Protein AF-A0A4R3X6L2-F1 (afdb_monomer_lite)

Radius of gyration: 24.38 Å; chains: 1; bounding box: 57×50×66 Å

Sequence (228 aa):
MNSISVANIANRANGLEPGPISPEEVELARNILRGRDGGVVDAIHIVGLCGGASDAPLLEAYLQGEENNVYAEYALKALCRYLGLVERYRPLLRQWMKNKDDGFRRMPAIHLANEYFRDFEDKELGRYLTRGTFQIESRAQMAMLPRLKPRTYYDFVIQVAIVRPGPIQGDMVNPYLRRREGKEPVEYLHWRPETLALASRRSGRIFSTKSCRLVATRRLPSDCWSGC

pLDDT: mean 72.55, std 19.58, range [27.08, 94.81]

Foldseek 3Di:
DPPPDLVVLLCCLVVVDDDDHDPVNLVVLLVCLVVVPPPVLSSLSSCLAPNEPVCLVSLVVLCDDPPSLPSNLSSVCSCCPRRVVLVVCLVVLVVLCPPPPCPSSNVSSVVCVVSSQVVAFDQCPLVPCQPPNPQCPDPLSN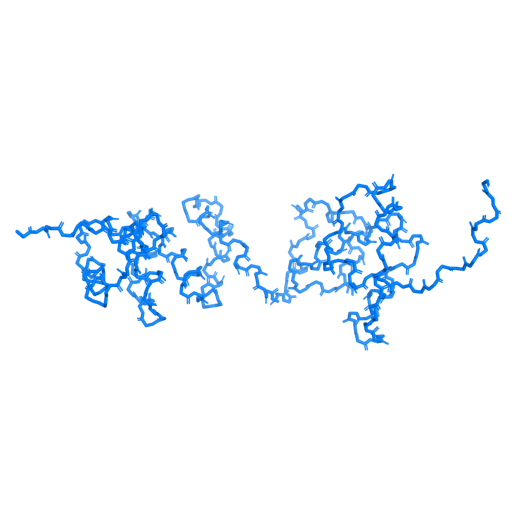VCSVLQSDGGPVSVLLSSVCSDPVNVVVVLSVQLSCVVVVNDPQDADDDDPVVVVVVVPPDPDRDDPVSNRRRDDDDDPPPVPPDD

Structure (mmCIF, N/CA/C/O backbone):
data_AF-A0A4R3X6L2-F1
#
_entry.id   AF-A0A4R3X6L2-F1
#
loop_
_atom_site.group_PDB
_atom_site.id
_atom_site.type_symbol
_atom_site.label_atom_id
_atom_site.label_alt_id
_atom_site.label_comp_id
_atom_site.label_asym_id
_atom_site.label_entity_id
_atom_site.label_seq_id
_atom_site.pdbx_PDB_ins_code
_atom_site.Cartn_x
_atom_site.Cartn_y
_atom_site.Cartn_z
_atom_site.occupancy
_atom_site.B_iso_or_equiv
_atom_site.auth_seq_id
_atom_site.auth_comp_id
_atom_site.auth_asym_id
_atom_site.auth_atom_id
_atom_site.pdbx_PDB_model_num
ATOM 1 N N . MET A 1 1 ? -16.062 -8.486 34.957 1.00 36.88 1 MET A N 1
ATOM 2 C CA . MET A 1 1 ? -16.166 -8.225 33.506 1.00 36.88 1 MET A CA 1
ATOM 3 C C . MET A 1 1 ? -14.747 -8.039 32.999 1.00 36.88 1 MET A C 1
ATOM 5 O O . MET A 1 1 ? -14.126 -7.061 33.387 1.00 36.88 1 MET A O 1
ATOM 9 N N . ASN A 1 2 ? -14.191 -9.010 32.267 1.00 38.50 2 ASN A N 1
ATOM 10 C CA . ASN A 1 2 ? -12.856 -8.867 31.678 1.00 38.50 2 ASN A CA 1
ATOM 11 C C . ASN A 1 2 ? -12.918 -7.716 30.673 1.00 38.50 2 ASN A C 1
ATOM 13 O O . ASN A 1 2 ? -13.580 -7.846 29.646 1.00 38.50 2 ASN A O 1
ATOM 17 N N . SER A 1 3 ? -12.280 -6.589 30.979 1.00 52.94 3 SER A N 1
ATOM 18 C CA . SER A 1 3 ? -12.061 -5.527 30.004 1.00 52.94 3 SER A CA 1
ATOM 19 C C . SER A 1 3 ? -11.192 -6.112 28.894 1.00 52.94 3 SER A C 1
ATOM 21 O O . SER A 1 3 ? -9.993 -6.316 29.089 1.00 52.94 3 SER A O 1
ATOM 23 N N . ILE A 1 4 ? -11.799 -6.467 27.763 1.00 64.44 4 ILE A N 1
ATOM 24 C CA . ILE A 1 4 ? -11.055 -6.906 26.586 1.00 64.44 4 ILE A CA 1
ATOM 25 C C . ILE A 1 4 ? -10.207 -5.708 26.161 1.00 64.44 4 ILE A C 1
ATOM 27 O O . ILE A 1 4 ? -10.731 -4.695 25.704 1.00 64.44 4 ILE A O 1
ATOM 31 N N . SER A 1 5 ? -8.899 -5.797 26.393 1.00 84.06 5 SER A N 1
ATOM 32 C CA . SER A 1 5 ? -7.968 -4.752 25.990 1.00 84.06 5 SER A CA 1
ATOM 33 C C . SER A 1 5 ? -7.894 -4.714 24.468 1.00 84.06 5 SER A C 1
ATOM 35 O O . SER A 1 5 ? -7.720 -5.750 23.823 1.00 84.06 5 SER A O 1
ATOM 37 N N . VAL A 1 6 ? -7.990 -3.516 23.895 1.00 87.31 6 VAL A N 1
ATOM 38 C CA . VAL A 1 6 ? -7.853 -3.268 22.451 1.00 87.31 6 VAL A CA 1
ATOM 39 C C . VAL A 1 6 ? -6.514 -3.804 21.937 1.00 87.31 6 VAL A C 1
ATOM 41 O O . VAL A 1 6 ? -6.456 -4.378 20.852 1.00 87.31 6 VAL A O 1
ATOM 44 N N . ALA A 1 7 ? -5.467 -3.736 22.764 1.00 87.12 7 ALA A N 1
ATOM 45 C CA . ALA A 1 7 ? -4.160 -4.311 22.465 1.00 87.12 7 ALA A CA 1
ATOM 46 C C . ALA A 1 7 ? -4.217 -5.839 22.262 1.00 87.12 7 ALA A C 1
ATOM 48 O O . ALA A 1 7 ? -3.601 -6.360 21.336 1.00 87.12 7 ALA A O 1
ATOM 49 N N . ASN A 1 8 ? -5.014 -6.566 23.054 1.00 89.38 8 ASN A N 1
ATOM 50 C CA . ASN A 1 8 ? -5.157 -8.022 22.904 1.00 89.38 8 ASN A CA 1
ATOM 51 C C . ASN A 1 8 ? -5.919 -8.378 21.617 1.00 89.38 8 ASN A C 1
ATOM 53 O O . ASN A 1 8 ? -5.630 -9.380 20.962 1.00 89.38 8 ASN A O 1
ATOM 57 N N . ILE A 1 9 ? -6.902 -7.557 21.228 1.00 89.56 9 ILE A N 1
ATOM 58 C CA . ILE A 1 9 ? -7.591 -7.712 19.938 1.00 89.56 9 ILE A CA 1
ATOM 59 C C . ILE A 1 9 ? -6.594 -7.474 18.795 1.00 89.56 9 ILE A C 1
ATOM 61 O O . ILE A 1 9 ? -6.526 -8.274 17.862 1.00 89.56 9 ILE A O 1
ATOM 65 N N . ALA A 1 10 ? -5.771 -6.427 18.885 1.00 87.44 10 ALA A N 1
ATOM 66 C CA . ALA A 1 10 ? -4.753 -6.132 17.883 1.00 87.44 10 ALA A CA 1
ATOM 67 C C . ALA A 1 10 ? -3.684 -7.232 17.785 1.00 87.44 10 ALA A C 1
ATOM 69 O O . ALA A 1 10 ? -3.295 -7.592 16.673 1.00 87.44 10 ALA A O 1
ATOM 70 N N . ASN A 1 11 ? -3.244 -7.820 18.900 1.00 87.56 11 ASN A N 1
ATOM 71 C CA . ASN A 1 11 ? -2.315 -8.953 18.889 1.00 87.56 11 ASN A CA 1
ATOM 72 C C . ASN A 1 11 ? -2.891 -10.149 18.126 1.00 87.56 11 ASN A C 1
ATOM 74 O O . ASN A 1 11 ? -2.202 -10.718 17.276 1.00 87.56 11 ASN A O 1
ATOM 78 N N . ARG A 1 12 ? -4.165 -10.488 18.357 1.00 89.81 12 ARG A N 1
ATOM 79 C CA . ARG A 1 12 ? -4.857 -11.527 17.580 1.00 89.81 12 ARG A CA 1
ATOM 80 C C . ARG A 1 12 ? -4.974 -11.163 16.103 1.00 89.81 12 ARG A C 1
ATOM 82 O O . ARG A 1 12 ? -4.716 -12.007 15.251 1.00 89.81 12 ARG A O 1
ATOM 89 N N . ALA A 1 13 ? -5.269 -9.901 15.783 1.00 86.75 13 ALA A N 1
ATOM 90 C CA . ALA A 1 13 ? -5.396 -9.442 14.395 1.00 86.75 13 ALA A CA 1
ATOM 91 C C . ALA A 1 13 ? -4.081 -9.583 13.628 1.00 86.75 13 ALA A C 1
ATOM 93 O O . ALA A 1 13 ? -4.065 -10.004 12.474 1.00 86.75 13 ALA A O 1
ATOM 94 N N . ASN A 1 14 ? -2.967 -9.283 14.295 1.00 83.50 14 ASN A N 1
ATOM 95 C CA . ASN A 1 14 ? -1.623 -9.432 13.748 1.00 83.50 14 ASN A CA 1
ATOM 96 C C . ASN A 1 14 ? -1.117 -10.888 13.752 1.00 83.50 14 ASN A C 1
ATOM 98 O O . ASN A 1 14 ? -0.007 -11.141 13.287 1.00 83.50 14 ASN A O 1
ATOM 102 N N . GLY A 1 15 ? -1.895 -11.840 14.279 1.00 84.31 15 GLY A N 1
ATOM 103 C CA . GLY A 1 15 ? -1.498 -13.244 14.404 1.00 84.31 15 GLY A CA 1
ATOM 104 C C . GLY A 1 15 ? -0.425 -13.503 15.467 1.00 84.31 15 GLY A C 1
ATOM 105 O O . GLY A 1 15 ? 0.207 -14.557 15.441 1.00 84.31 15 GLY A O 1
ATOM 106 N N . LEU A 1 16 ? -0.199 -12.556 16.384 1.00 83.81 16 LEU A N 1
ATOM 107 C CA . LEU A 1 16 ? 0.707 -12.716 17.529 1.00 83.81 16 LEU A CA 1
ATOM 108 C C . LEU A 1 16 ? 0.079 -13.580 18.627 1.00 83.81 16 LEU A C 1
ATOM 110 O O . LEU A 1 16 ? 0.786 -14.279 19.348 1.00 83.81 16 LEU A O 1
ATOM 114 N N . GLU A 1 17 ? -1.249 -13.546 18.728 1.00 86.75 17 GLU A N 1
ATOM 115 C CA . GLU A 1 17 ? -2.033 -14.372 19.639 1.00 86.75 17 GLU A CA 1
ATOM 116 C C . GLU A 1 17 ? -3.079 -15.185 18.861 1.00 86.75 17 GLU A C 1
ATOM 118 O O . GLU A 1 17 ? -3.634 -14.700 17.873 1.00 86.75 17 GLU A O 1
ATOM 123 N N . PRO A 1 18 ? -3.374 -16.426 19.281 1.00 81.62 18 PRO A N 1
ATOM 124 C CA . PRO A 1 18 ? -4.420 -17.226 18.663 1.00 81.62 18 PRO A CA 1
ATOM 125 C C . PRO A 1 18 ? -5.815 -16.739 19.083 1.00 81.62 18 PRO A C 1
ATOM 127 O O . PRO A 1 18 ? -6.045 -16.367 20.231 1.00 81.62 18 PRO A O 1
ATOM 130 N N . GLY A 1 19 ? -6.776 -16.816 18.164 1.00 85.62 19 GLY A N 1
ATOM 131 C CA . GLY A 1 19 ? -8.194 -16.598 18.453 1.00 85.62 19 GLY A CA 1
ATOM 132 C C . GLY A 1 19 ? -8.913 -15.861 17.323 1.00 85.62 19 GLY A C 1
ATOM 133 O O . GLY A 1 19 ? -8.307 -15.005 16.678 1.00 85.62 19 GLY A O 1
ATOM 134 N N . PRO A 1 20 ? -10.192 -16.180 17.059 1.00 86.88 20 PRO A N 1
ATOM 135 C CA . PRO A 1 20 ? -10.971 -15.451 16.068 1.00 86.88 20 PRO A CA 1
ATOM 136 C C . PRO A 1 20 ? -11.218 -14.015 16.538 1.00 86.88 20 PRO A C 1
ATOM 138 O O . PRO A 1 20 ? -11.205 -13.742 17.740 1.00 86.88 20 PRO A O 1
ATOM 141 N N . ILE A 1 21 ? -11.463 -13.120 15.584 1.00 90.12 21 ILE A N 1
ATOM 142 C CA . ILE A 1 21 ? -11.905 -11.750 15.855 1.00 90.12 21 ILE A CA 1
ATOM 143 C C . ILE A 1 21 ? -13.382 -11.655 15.524 1.00 90.12 21 ILE A C 1
ATOM 145 O O . ILE A 1 21 ? -13.795 -12.029 14.423 1.00 90.12 21 ILE A O 1
ATOM 149 N N . SER A 1 22 ? -14.175 -11.182 16.481 1.00 92.00 22 SER A N 1
ATOM 150 C CA . SER A 1 22 ? -15.614 -11.040 16.295 1.00 92.00 22 SER A CA 1
ATOM 151 C C . SER A 1 22 ? -15.972 -9.718 15.598 1.00 92.00 22 SER A C 1
ATOM 153 O O . SER A 1 22 ? -15.224 -8.739 15.684 1.00 92.00 22 SER A O 1
ATOM 155 N N . PRO A 1 23 ? -17.130 -9.633 14.916 1.00 91.75 23 PRO A N 1
ATOM 156 C CA . PRO A 1 23 ? -17.602 -8.375 14.342 1.00 91.75 23 PRO A CA 1
ATOM 157 C C . PRO A 1 23 ? -17.778 -7.260 15.384 1.00 91.75 23 PRO A C 1
ATOM 159 O O . PRO A 1 23 ? -17.540 -6.094 15.064 1.00 91.75 23 PRO A O 1
ATOM 162 N N . GLU A 1 24 ? -18.149 -7.593 16.628 1.00 91.81 24 GLU A N 1
ATOM 163 C CA . GLU A 1 24 ? -18.268 -6.605 17.708 1.00 91.81 24 GLU A CA 1
ATOM 164 C C . GLU A 1 24 ? -16.907 -6.016 18.103 1.00 91.81 24 GLU A C 1
ATOM 166 O O . GLU A 1 24 ? -16.813 -4.825 18.394 1.00 91.81 24 GLU A O 1
ATOM 171 N N . GLU A 1 25 ? -15.839 -6.819 18.067 1.00 92.75 25 GLU A N 1
ATOM 172 C CA . GLU A 1 25 ? -14.468 -6.363 18.334 1.00 92.75 25 GLU A CA 1
ATOM 173 C C . GLU A 1 25 ? -13.962 -5.408 17.243 1.00 92.75 25 GLU A C 1
ATOM 175 O O . GLU A 1 25 ? -13.275 -4.427 17.539 1.00 92.75 25 GLU A O 1
ATOM 180 N N . VAL A 1 26 ? -14.348 -5.641 15.985 1.00 92.75 26 VAL A N 1
ATOM 181 C CA . VAL A 1 26 ? -14.059 -4.704 14.888 1.00 92.75 26 VAL A CA 1
ATOM 182 C C . VAL A 1 26 ? -14.857 -3.407 15.058 1.00 92.75 26 VAL A C 1
ATOM 184 O O . VAL A 1 26 ? -14.308 -2.323 14.863 1.00 92.75 26 VAL A O 1
ATOM 187 N N . GLU A 1 27 ? -16.129 -3.477 15.464 1.00 94.25 27 GLU A N 1
ATOM 188 C CA . GLU A 1 27 ? -16.937 -2.275 15.714 1.00 94.25 27 GLU A CA 1
ATOM 189 C C . GLU A 1 27 ? -16.424 -1.468 16.915 1.00 94.25 27 GLU A C 1
ATOM 191 O O . GLU A 1 27 ? -16.419 -0.237 16.874 1.00 94.25 27 GLU A O 1
ATOM 196 N N . LEU A 1 28 ? -15.909 -2.135 17.953 1.00 92.31 28 LEU A N 1
ATOM 197 C CA . LEU A 1 28 ? -15.207 -1.481 19.057 1.00 92.31 28 LEU A CA 1
ATOM 198 C C . LEU A 1 28 ? -14.018 -0.660 18.540 1.00 92.31 28 LEU A C 1
ATOM 200 O O . LEU A 1 28 ? -13.891 0.516 18.886 1.00 92.31 28 LEU A O 1
ATOM 204 N N . ALA A 1 29 ? -13.192 -1.238 17.663 1.00 93.31 29 ALA A N 1
ATOM 205 C CA . ALA A 1 29 ? -12.084 -0.520 17.037 1.00 93.31 29 ALA A CA 1
ATOM 206 C C . ALA A 1 29 ? -12.575 0.676 16.201 1.00 93.31 29 ALA A C 1
ATOM 208 O O . ALA A 1 29 ? -12.016 1.768 16.305 1.00 93.31 29 ALA A O 1
ATOM 209 N N . ARG A 1 30 ? -13.666 0.532 15.434 1.00 94.81 30 ARG A N 1
ATOM 210 C CA . ARG A 1 30 ? -14.262 1.668 14.705 1.00 94.81 30 ARG A CA 1
ATOM 211 C C . ARG A 1 30 ? -14.707 2.786 15.644 1.00 94.81 30 ARG A C 1
ATOM 213 O O . ARG A 1 30 ? -14.468 3.955 15.350 1.00 94.81 30 ARG A O 1
ATOM 220 N N . ASN A 1 31 ? -15.328 2.450 16.771 1.00 93.75 31 ASN A N 1
ATOM 221 C CA . ASN A 1 31 ? -15.771 3.432 17.760 1.00 93.75 31 ASN A CA 1
ATOM 222 C C . ASN A 1 31 ? -14.599 4.175 18.405 1.00 93.75 31 ASN A C 1
ATOM 224 O O . ASN A 1 31 ? -14.677 5.392 18.558 1.00 93.75 31 ASN A O 1
ATOM 228 N N . ILE A 1 32 ? -13.490 3.486 18.685 1.00 92.31 32 ILE A N 1
ATOM 229 C CA . ILE A 1 32 ? -12.247 4.112 19.159 1.00 92.31 32 ILE A CA 1
ATOM 230 C C . ILE A 1 32 ? -11.724 5.124 18.140 1.00 92.31 32 ILE A C 1
ATOM 232 O O . ILE A 1 32 ? -11.384 6.247 18.506 1.00 92.31 32 ILE A O 1
ATOM 236 N N . LEU A 1 33 ? -11.730 4.777 16.849 1.00 92.06 33 LEU A N 1
ATOM 237 C CA . LEU A 1 33 ? -11.307 5.706 15.800 1.00 92.06 33 LEU A CA 1
ATOM 238 C C . LEU A 1 33 ? -12.245 6.917 15.662 1.00 92.06 33 LEU A C 1
ATOM 240 O O . LEU A 1 33 ? -11.794 8.034 15.423 1.00 92.06 33 LEU A O 1
ATOM 244 N N . ARG A 1 34 ? -13.558 6.733 15.843 1.00 92.31 34 ARG A N 1
ATOM 245 C CA . ARG A 1 34 ? -14.518 7.852 15.838 1.00 92.31 34 ARG A CA 1
ATOM 246 C C . ARG A 1 34 ? -14.326 8.769 17.048 1.00 92.31 34 ARG A C 1
ATOM 248 O O . ARG A 1 34 ? -14.392 9.985 16.901 1.00 92.31 34 ARG A O 1
ATOM 255 N N . GLY A 1 35 ? -14.091 8.188 18.224 1.00 88.56 35 GLY A N 1
ATOM 256 C CA . GLY A 1 35 ? -13.932 8.917 19.484 1.00 88.56 35 GLY A CA 1
ATOM 257 C C . GLY A 1 35 ? -12.539 9.505 19.711 1.00 88.56 35 GLY A C 1
ATOM 258 O O . GLY A 1 35 ? -12.398 10.396 20.541 1.00 88.56 35 GLY A O 1
ATOM 259 N N . ARG A 1 36 ? -11.518 9.026 18.984 1.00 83.38 36 ARG A N 1
ATOM 260 C CA . ARG A 1 36 ? -10.090 9.292 19.251 1.00 83.38 36 ARG A CA 1
ATOM 261 C C . ARG A 1 36 ? -9.682 8.980 20.696 1.00 83.38 36 ARG A C 1
ATOM 263 O O . ARG A 1 36 ? -8.773 9.606 21.235 1.00 83.38 36 ARG A O 1
ATOM 270 N N . ASP A 1 37 ? -10.358 8.007 21.295 1.00 74.19 37 ASP A N 1
ATOM 271 C CA . ASP A 1 37 ? -10.066 7.527 22.642 1.00 74.19 37 ASP A CA 1
ATOM 272 C C . ASP A 1 37 ? -8.851 6.580 22.598 1.00 74.19 37 ASP A C 1
ATOM 274 O O . ASP A 1 37 ? -8.504 6.071 21.533 1.00 74.19 37 ASP A O 1
ATOM 278 N N . GLY A 1 38 ? -8.148 6.386 23.712 1.00 81.69 38 GLY A N 1
ATOM 279 C CA . GLY A 1 38 ? -6.861 5.678 23.762 1.00 81.69 38 GLY A CA 1
ATOM 280 C C . GLY A 1 38 ? -6.810 4.356 22.967 1.00 81.69 38 GLY A C 1
ATOM 281 O O . GLY A 1 38 ? -7.791 3.626 22.858 1.00 81.69 38 GLY A O 1
ATOM 282 N N . GLY A 1 39 ? -5.635 4.028 22.411 1.00 86.94 39 GLY A N 1
ATOM 283 C CA . GLY A 1 39 ? -5.450 2.823 21.582 1.00 86.94 39 GLY A CA 1
ATOM 284 C C . GLY A 1 39 ? -5.724 3.021 20.084 1.00 86.94 39 GLY A C 1
ATOM 285 O O . GLY A 1 39 ? -5.982 2.058 19.367 1.00 86.94 39 GLY A O 1
ATOM 286 N N . VAL A 1 40 ? -5.636 4.258 19.581 1.00 90.75 40 VAL A N 1
ATOM 287 C CA . VAL A 1 40 ? -5.852 4.594 18.158 1.00 90.75 40 VAL A CA 1
ATOM 288 C C . VAL A 1 40 ? -4.996 3.745 17.208 1.00 90.75 40 VAL A C 1
ATOM 290 O O . VAL A 1 40 ? -5.502 3.275 16.194 1.00 90.75 40 VAL A O 1
ATOM 293 N N . VAL A 1 41 ? -3.714 3.516 17.517 1.00 90.88 41 VAL A N 1
ATOM 294 C CA . VAL A 1 41 ? -2.822 2.706 16.659 1.00 90.88 41 VAL A CA 1
ATOM 295 C C . VA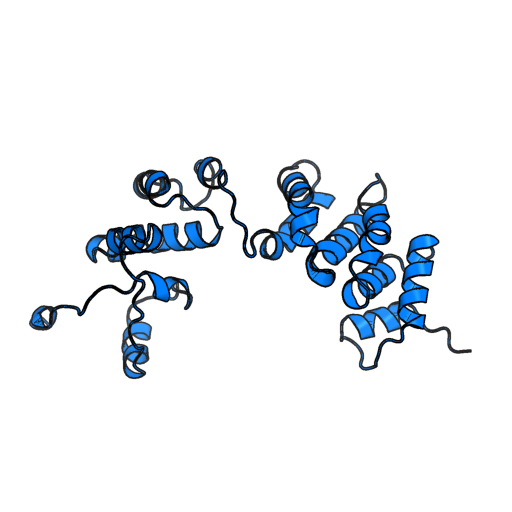L A 1 41 ? -3.326 1.267 16.532 1.00 90.88 41 VAL A C 1
ATOM 297 O O . VAL A 1 41 ? -3.383 0.723 15.429 1.00 90.88 41 VAL A O 1
ATOM 300 N N . ASP A 1 42 ? -3.726 0.666 17.649 1.00 92.31 42 ASP A N 1
ATOM 301 C CA . ASP A 1 42 ? -4.271 -0.690 17.686 1.00 92.31 42 ASP A CA 1
ATOM 302 C C . ASP A 1 42 ? -5.588 -0.764 16.912 1.00 92.31 42 ASP A C 1
ATOM 304 O O . ASP A 1 42 ? -5.787 -1.666 16.098 1.00 92.31 42 ASP A O 1
ATOM 308 N N . ALA A 1 43 ? -6.448 0.242 17.073 1.00 93.38 43 ALA A N 1
ATOM 309 C CA . ALA A 1 43 ? -7.697 0.340 16.334 1.00 93.38 43 ALA A CA 1
ATOM 310 C C . ALA A 1 43 ? -7.479 0.494 14.815 1.00 93.38 43 ALA A C 1
ATOM 312 O O . ALA A 1 43 ? -8.178 -0.154 14.035 1.00 93.38 43 ALA A O 1
ATOM 313 N N . ILE A 1 44 ? -6.475 1.269 14.377 1.00 93.50 44 ILE A N 1
ATOM 314 C CA . ILE A 1 44 ? -6.081 1.363 12.960 1.00 93.50 44 ILE A CA 1
ATOM 315 C C . ILE A 1 44 ? -5.653 -0.012 12.431 1.00 93.50 44 ILE A C 1
ATOM 317 O O . ILE A 1 44 ? -6.051 -0.393 11.328 1.00 93.50 44 ILE A O 1
ATOM 321 N N . HIS A 1 45 ? -4.861 -0.771 13.196 1.00 92.25 45 HIS A N 1
ATOM 322 C CA . HIS A 1 45 ? -4.443 -2.117 12.800 1.00 92.25 45 HIS A CA 1
ATOM 323 C C . HIS A 1 45 ? -5.627 -3.076 12.674 1.00 92.25 45 HIS A C 1
ATOM 325 O O . HIS A 1 45 ? -5.739 -3.756 11.655 1.00 92.25 45 HIS A O 1
ATOM 331 N N . ILE A 1 46 ? -6.520 -3.101 13.667 1.00 93.31 46 ILE A N 1
ATOM 332 C CA . ILE A 1 46 ? -7.703 -3.973 13.673 1.00 93.31 46 ILE A CA 1
ATOM 333 C C . ILE A 1 46 ? -8.603 -3.654 12.476 1.00 93.31 46 ILE A C 1
ATOM 335 O O . ILE A 1 46 ? -8.952 -4.552 11.713 1.00 93.31 46 ILE A O 1
ATOM 339 N N . VAL A 1 47 ? -8.935 -2.376 12.261 1.00 94.75 47 VAL A N 1
ATOM 340 C CA . VAL A 1 47 ? -9.782 -1.956 11.133 1.00 94.75 47 VAL A CA 1
ATOM 341 C C . VAL A 1 47 ? -9.094 -2.212 9.794 1.00 94.75 47 VAL A C 1
ATOM 343 O O . VAL A 1 47 ? -9.746 -2.629 8.844 1.00 94.75 47 VAL A O 1
ATOM 346 N N . GLY A 1 48 ? -7.779 -2.023 9.703 1.00 92.69 48 GLY A N 1
ATOM 347 C CA . GLY A 1 48 ? -7.036 -2.337 8.487 1.00 92.69 48 GLY A CA 1
ATOM 348 C C . GLY A 1 48 ? -7.066 -3.827 8.138 1.00 92.69 48 GLY A C 1
ATOM 349 O O . GLY A 1 48 ? -7.294 -4.169 6.983 1.00 92.69 48 GLY A O 1
ATOM 350 N N . LEU A 1 49 ? -6.826 -4.705 9.115 1.00 91.31 49 LEU A N 1
ATOM 351 C CA . LEU A 1 49 ? -6.687 -6.153 8.907 1.00 91.31 49 LEU A CA 1
ATOM 352 C C . LEU A 1 49 ? -8.027 -6.891 8.808 1.00 91.31 49 LEU A C 1
ATOM 354 O O . LEU A 1 49 ? -8.122 -7.882 8.087 1.00 91.31 49 LEU A O 1
ATOM 358 N N . CYS A 1 50 ? -9.041 -6.434 9.541 1.00 92.25 50 CYS A N 1
ATOM 359 C CA . CYS A 1 50 ? -10.325 -7.127 9.685 1.00 92.25 50 CYS A CA 1
ATOM 360 C C . CYS A 1 50 ? -11.518 -6.331 9.136 1.00 92.25 50 CYS A C 1
ATOM 362 O O . CYS A 1 50 ? -12.632 -6.853 9.100 1.00 92.25 50 CYS A O 1
ATOM 364 N N . GLY A 1 51 ? -11.312 -5.072 8.746 1.00 91.62 51 GLY A N 1
ATOM 365 C CA . GLY A 1 51 ? -12.335 -4.222 8.146 1.00 91.62 51 GLY A CA 1
ATOM 366 C C . GLY A 1 51 ? -12.426 -4.367 6.628 1.00 91.62 51 GLY A C 1
ATOM 367 O O . GLY A 1 51 ? -11.926 -5.318 6.025 1.00 91.62 51 GLY A O 1
ATOM 368 N N . GLY A 1 52 ? -13.097 -3.404 6.000 1.00 90.94 52 GLY A N 1
ATOM 369 C CA . GLY A 1 52 ? -13.306 -3.376 4.553 1.00 90.94 52 GLY A CA 1
ATOM 370 C C . GLY A 1 52 ? -13.024 -2.014 3.929 1.00 90.94 52 GLY A C 1
ATOM 371 O O . GLY A 1 52 ? -12.761 -1.026 4.609 1.00 90.94 52 GLY A O 1
ATOM 372 N N . ALA A 1 53 ? -13.132 -1.930 2.602 1.00 90.94 53 ALA A N 1
ATOM 373 C CA . ALA A 1 53 ? -12.915 -0.678 1.870 1.00 90.94 53 ALA A CA 1
ATOM 374 C C . ALA A 1 53 ? -13.867 0.462 2.297 1.00 90.94 53 ALA A C 1
ATOM 376 O O . ALA A 1 53 ? -13.530 1.634 2.135 1.00 90.94 53 ALA A O 1
ATOM 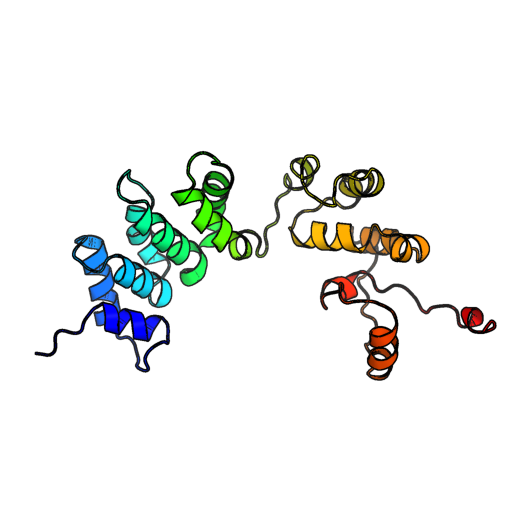377 N N . SER A 1 54 ? -15.031 0.135 2.871 1.00 93.25 54 SER A N 1
ATOM 378 C CA . SER A 1 54 ? -15.970 1.100 3.459 1.00 93.25 54 SER A CA 1
ATOM 379 C C . SER A 1 54 ? -15.411 1.831 4.681 1.00 93.25 54 SER A C 1
ATOM 381 O O . SER A 1 54 ? -15.876 2.922 4.990 1.00 93.25 54 SER A O 1
ATOM 383 N N . ASP A 1 55 ? -14.407 1.262 5.353 1.00 94.25 55 ASP A N 1
ATOM 384 C CA . ASP A 1 55 ? -13.755 1.856 6.523 1.00 94.25 55 ASP A CA 1
ATOM 385 C C . ASP A 1 55 ? -12.667 2.876 6.135 1.00 94.25 55 ASP A C 1
ATOM 387 O O . ASP A 1 55 ? -12.118 3.566 6.993 1.00 94.25 55 ASP A O 1
ATOM 391 N N . ALA A 1 56 ? -12.371 3.030 4.838 1.00 93.50 56 ALA A N 1
ATOM 392 C CA . ALA A 1 56 ? -11.334 3.939 4.359 1.00 93.50 56 ALA A CA 1
ATOM 393 C C . ALA A 1 56 ? -11.494 5.400 4.837 1.00 93.50 56 ALA A C 1
ATOM 395 O O . ALA A 1 56 ? -10.498 5.957 5.304 1.00 93.50 56 ALA A O 1
ATOM 396 N N . PRO A 1 57 ? -12.696 6.019 4.823 1.00 94.00 57 PRO A N 1
ATOM 397 C CA . PRO A 1 57 ? -12.875 7.393 5.307 1.00 94.00 57 PRO A CA 1
ATOM 398 C C . PRO A 1 57 ? -12.503 7.577 6.784 1.00 94.00 57 PRO A C 1
ATOM 400 O O . PRO A 1 57 ? -12.040 8.643 7.184 1.00 94.00 57 PRO A O 1
ATOM 403 N N . LEU A 1 58 ? -12.672 6.529 7.597 1.00 92.75 58 LEU A N 1
ATOM 404 C CA . LEU A 1 58 ? -12.336 6.558 9.018 1.00 92.75 58 LEU A CA 1
ATOM 405 C C . LEU A 1 58 ? -10.820 6.649 9.229 1.00 92.75 58 LEU A C 1
ATOM 407 O O . LEU A 1 58 ? -10.357 7.385 10.094 1.00 92.75 58 LEU A O 1
ATOM 411 N N . LEU A 1 59 ? -10.045 5.942 8.403 1.00 93.06 59 LEU A N 1
ATOM 412 C CA . LEU A 1 59 ? -8.582 5.992 8.418 1.00 93.06 59 LEU A CA 1
ATOM 413 C C . LEU A 1 59 ? -8.042 7.265 7.745 1.00 93.06 59 LEU A C 1
ATOM 415 O O . LEU A 1 59 ? -7.039 7.816 8.192 1.00 93.06 59 LEU A O 1
ATOM 419 N N . GLU A 1 60 ? -8.708 7.769 6.700 1.00 92.44 60 GLU A N 1
ATOM 420 C CA . GLU A 1 60 ? -8.333 9.018 6.016 1.00 92.44 60 GLU A CA 1
ATOM 421 C C . GLU A 1 60 ? -8.299 10.220 6.973 1.00 92.44 60 GLU A C 1
ATOM 423 O O . GLU A 1 60 ? -7.428 11.083 6.841 1.00 92.44 60 GLU A O 1
ATOM 428 N N . ALA A 1 61 ? -9.169 10.237 7.990 1.00 90.62 61 ALA A N 1
ATOM 429 C CA . ALA A 1 61 ? -9.201 11.268 9.031 1.00 90.62 61 ALA A CA 1
ATOM 430 C C . ALA A 1 61 ? -7.892 11.386 9.843 1.00 90.62 61 ALA A C 1
ATOM 432 O O . ALA A 1 61 ? -7.676 12.397 10.517 1.00 90.62 61 ALA A O 1
ATOM 433 N N . TYR A 1 62 ? -7.020 10.376 9.774 1.00 90.31 62 TYR A N 1
ATOM 434 C CA . TYR A 1 62 ? -5.721 10.335 10.447 1.00 90.31 62 TYR A CA 1
ATOM 435 C C . TYR A 1 62 ? -4.535 10.672 9.532 1.00 90.31 62 TYR A C 1
ATOM 437 O O . TYR A 1 62 ? -3.407 10.752 10.009 1.00 90.31 62 TYR A O 1
ATOM 445 N N . LEU A 1 63 ? -4.755 10.904 8.231 1.00 87.25 63 LEU A N 1
ATOM 446 C CA . LEU A 1 63 ? -3.684 11.261 7.288 1.00 87.25 63 LEU A CA 1
ATOM 447 C C . LEU A 1 63 ? -3.246 12.733 7.386 1.00 87.25 63 LEU A C 1
ATOM 449 O O . LEU A 1 63 ? -2.154 13.081 6.930 1.00 87.25 63 LEU A O 1
ATOM 453 N N . GLN A 1 64 ? -4.093 13.605 7.939 1.00 78.06 64 GLN A N 1
ATOM 454 C CA . GLN A 1 64 ? -3.896 15.059 7.971 1.00 78.06 64 GLN A CA 1
ATOM 455 C C . GLN A 1 64 ? -3.806 15.592 9.412 1.00 78.06 64 GLN A C 1
ATOM 457 O O . GLN A 1 64 ? -4.423 15.033 10.315 1.00 78.06 64 GLN A O 1
ATOM 462 N N . GLY A 1 65 ? -3.048 16.678 9.618 1.00 69.94 65 GLY A N 1
ATOM 463 C CA . GLY A 1 65 ? -2.838 17.345 10.916 1.00 69.94 65 GLY A CA 1
ATOM 464 C C . GLY A 1 65 ? -1.358 17.451 11.318 1.00 69.94 65 GLY A C 1
ATOM 465 O O . GLY A 1 65 ? -0.549 16.621 10.902 1.00 69.94 65 GLY A O 1
ATOM 466 N N . GLU A 1 66 ? -1.005 18.473 12.107 1.00 58.69 66 GLU A N 1
ATOM 467 C CA . GLU A 1 66 ? 0.373 18.719 12.583 1.00 58.69 66 GLU A CA 1
ATOM 468 C C . GLU A 1 66 ? 0.802 17.741 13.693 1.00 58.69 66 GLU A C 1
ATOM 470 O O . GLU A 1 66 ? 1.949 17.305 13.720 1.00 58.69 66 GLU A O 1
ATOM 475 N N . GLU A 1 67 ? -0.134 17.303 14.542 1.00 58.41 67 GLU A N 1
ATOM 476 C CA . GLU A 1 67 ? 0.107 16.335 15.631 1.00 58.41 67 GLU A CA 1
ATOM 477 C C . GLU A 1 67 ? -0.035 14.861 15.190 1.00 58.41 67 GLU A C 1
ATOM 479 O O . GLU A 1 67 ? 0.306 13.936 15.925 1.00 58.41 67 GLU A O 1
ATOM 484 N N . ASN A 1 68 ? -0.505 14.615 13.961 1.00 63.00 68 ASN A N 1
ATOM 485 C CA . ASN A 1 68 ? -0.915 13.290 13.477 1.00 63.00 68 ASN A CA 1
ATOM 486 C C . ASN A 1 68 ? 0.198 12.483 12.785 1.00 63.00 68 ASN A C 1
ATOM 488 O O . ASN A 1 68 ? -0.095 11.482 12.135 1.00 63.00 68 ASN A O 1
ATOM 492 N N . ASN A 1 69 ? 1.470 12.866 12.919 1.00 68.12 69 ASN A N 1
ATOM 493 C CA . ASN A 1 69 ? 2.573 12.220 12.191 1.00 68.12 69 ASN A CA 1
ATOM 494 C C . ASN A 1 69 ? 2.664 10.708 12.447 1.00 68.12 69 ASN A C 1
ATOM 496 O O . ASN A 1 69 ? 2.882 9.937 11.515 1.00 68.12 69 ASN A O 1
ATOM 500 N N . VAL A 1 70 ? 2.441 10.282 13.692 1.00 75.94 70 VAL A N 1
ATOM 501 C CA . VAL A 1 70 ? 2.485 8.863 14.068 1.00 75.94 70 VAL A CA 1
ATOM 502 C C . VAL A 1 70 ? 1.287 8.111 13.482 1.00 75.94 70 VAL A C 1
ATOM 504 O O . VAL A 1 70 ? 1.458 7.076 12.846 1.00 75.94 70 VAL A O 1
ATOM 507 N N . TYR A 1 71 ? 0.069 8.640 13.624 1.00 87.62 71 TYR A N 1
ATOM 508 C CA . TYR A 1 71 ? -1.138 7.980 13.112 1.00 87.62 71 TYR A CA 1
ATOM 509 C C . TYR A 1 71 ? -1.204 7.955 11.585 1.00 87.62 71 TYR A C 1
ATOM 511 O O . TYR A 1 71 ? -1.705 6.986 11.020 1.00 87.62 71 TYR A O 1
ATOM 519 N N . ALA A 1 72 ? -0.660 8.972 10.918 1.00 85.94 72 ALA A N 1
ATOM 520 C CA . ALA A 1 72 ? -0.614 9.068 9.466 1.00 85.94 72 ALA A CA 1
ATOM 521 C C . ALA A 1 72 ? 0.169 7.905 8.835 1.00 85.94 72 ALA A C 1
ATOM 523 O O . ALA A 1 72 ? -0.259 7.368 7.812 1.00 85.94 72 ALA A O 1
ATOM 524 N N . GLU A 1 73 ? 1.269 7.468 9.460 1.00 85.50 73 GLU A N 1
ATOM 525 C CA . GLU A 1 73 ? 2.002 6.264 9.050 1.00 85.50 73 GLU A CA 1
ATOM 526 C C . GLU A 1 73 ? 1.114 5.017 9.125 1.00 85.50 73 GLU A C 1
ATOM 528 O O . GLU A 1 73 ? 0.964 4.297 8.130 1.00 85.50 73 GLU A O 1
ATOM 533 N N . TYR A 1 74 ? 0.500 4.770 10.286 1.00 89.62 74 TYR A N 1
ATOM 534 C CA . TYR A 1 74 ? -0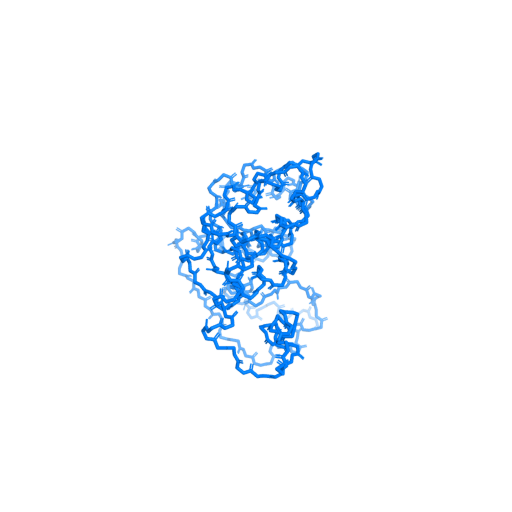.334 3.586 10.496 1.00 89.62 74 TYR A CA 1
ATOM 535 C C . TYR A 1 74 ? -1.557 3.586 9.579 1.00 89.62 74 TYR A C 1
ATOM 537 O O . TYR A 1 74 ? -1.866 2.562 8.969 1.00 89.62 74 TYR A O 1
ATOM 545 N N . ALA A 1 75 ? -2.219 4.733 9.430 1.00 92.00 75 ALA A N 1
ATOM 546 C CA . ALA A 1 75 ? -3.394 4.892 8.586 1.00 92.00 75 ALA A CA 1
ATOM 547 C C . ALA A 1 75 ? -3.060 4.644 7.113 1.00 92.00 75 ALA A C 1
ATOM 549 O O . ALA A 1 75 ? -3.743 3.864 6.449 1.00 92.00 75 ALA A O 1
ATOM 550 N N . LEU A 1 76 ? -1.972 5.233 6.604 1.00 90.38 76 LEU A N 1
ATOM 551 C CA . LEU A 1 76 ? -1.558 5.025 5.218 1.00 90.38 76 LEU A CA 1
ATOM 552 C C . LEU A 1 76 ? -1.184 3.561 4.956 1.00 90.38 76 LEU A C 1
ATOM 554 O O . LEU A 1 76 ? -1.556 3.000 3.920 1.00 90.38 76 LEU A O 1
ATOM 558 N N . LYS A 1 77 ? -0.488 2.922 5.903 1.00 88.81 77 LYS A N 1
ATOM 559 C CA . LYS A 1 77 ? -0.159 1.496 5.832 1.00 88.81 77 LYS A CA 1
ATOM 560 C C . LYS A 1 77 ? -1.418 0.634 5.827 1.00 88.81 77 LYS A C 1
ATOM 562 O O . LYS A 1 77 ? -1.511 -0.261 4.991 1.00 88.81 77 LYS A O 1
ATOM 567 N N . ALA A 1 78 ? -2.391 0.921 6.687 1.00 91.44 78 ALA A N 1
ATOM 568 C CA . ALA A 1 78 ? -3.655 0.196 6.729 1.00 91.44 78 ALA A CA 1
ATOM 569 C C . ALA A 1 78 ? -4.446 0.332 5.422 1.00 91.44 78 ALA A C 1
ATOM 571 O O . ALA A 1 78 ? -4.854 -0.677 4.847 1.00 91.44 78 ALA A O 1
ATOM 572 N N . LEU A 1 79 ? -4.562 1.551 4.893 1.00 93.12 79 LEU A N 1
ATOM 573 C CA . LEU A 1 79 ? -5.242 1.833 3.628 1.00 93.12 79 LEU A CA 1
ATOM 574 C C . LEU A 1 79 ? -4.605 1.101 2.442 1.00 93.12 79 LEU A C 1
ATOM 576 O O . LEU A 1 79 ? -5.302 0.488 1.634 1.00 93.12 79 LEU A O 1
ATOM 580 N N . CYS A 1 80 ? -3.277 1.146 2.328 1.00 89.88 80 CYS A N 1
ATOM 581 C CA . CYS A 1 80 ? -2.583 0.600 1.164 1.00 89.88 80 CYS A CA 1
ATOM 582 C C . CYS A 1 80 ? -2.346 -0.909 1.267 1.00 89.88 80 CYS A C 1
ATOM 584 O O . CYS A 1 80 ? -2.603 -1.635 0.308 1.00 89.88 80 CYS A O 1
ATOM 586 N N . ARG A 1 81 ? -1.816 -1.383 2.402 1.00 86.94 81 ARG A N 1
ATOM 587 C CA . ARG A 1 81 ? -1.354 -2.770 2.564 1.00 86.94 81 ARG A CA 1
ATOM 588 C C . ARG A 1 81 ? -2.474 -3.710 2.985 1.00 86.94 81 ARG A C 1
ATOM 590 O O . ARG A 1 81 ? -2.528 -4.813 2.452 1.00 86.94 81 ARG A O 1
ATOM 597 N N . TYR A 1 82 ? -3.320 -3.304 3.930 1.00 89.69 82 TYR A N 1
ATOM 598 C CA . TYR A 1 82 ? -4.315 -4.209 4.511 1.00 89.69 82 TYR A CA 1
ATOM 599 C C . TYR A 1 82 ? -5.655 -4.131 3.774 1.00 89.69 82 TYR A C 1
ATOM 601 O O . TYR A 1 82 ? -6.154 -5.155 3.323 1.00 89.69 82 TYR A O 1
ATOM 609 N N . LEU A 1 83 ? -6.164 -2.921 3.514 1.00 89.56 83 LEU A N 1
ATOM 610 C CA . LEU A 1 83 ? -7.385 -2.726 2.720 1.00 89.56 83 LEU A CA 1
ATOM 611 C C . LEU A 1 83 ? -7.160 -2.854 1.203 1.00 89.56 83 LEU A C 1
ATOM 613 O O . LEU A 1 83 ? -8.119 -2.857 0.434 1.00 89.56 83 LEU A O 1
ATOM 617 N N . GLY A 1 84 ? -5.903 -2.931 0.752 1.00 87.56 84 GLY A N 1
ATOM 618 C CA . GLY A 1 84 ? -5.560 -3.116 -0.661 1.00 87.56 84 GLY A CA 1
ATOM 619 C C . GLY A 1 84 ? -5.878 -1.916 -1.560 1.00 87.56 84 GLY A C 1
ATOM 620 O O . GLY A 1 84 ? -5.911 -2.055 -2.781 1.00 87.56 84 GLY A O 1
ATOM 621 N N . LEU A 1 85 ? -6.086 -0.721 -0.999 1.00 89.75 85 LEU A N 1
ATOM 622 C CA . LEU A 1 85 ? -6.507 0.476 -1.738 1.00 89.75 85 LEU A CA 1
ATOM 623 C C . LEU A 1 85 ? -5.330 1.264 -2.337 1.00 89.75 85 LEU A C 1
ATOM 625 O O . LEU A 1 85 ? -5.430 2.471 -2.559 1.00 89.75 85 LEU A O 1
ATOM 629 N N . VAL A 1 86 ? -4.203 0.601 -2.612 1.00 85.50 86 VAL A N 1
ATOM 630 C CA . VAL A 1 86 ? -2.963 1.248 -3.075 1.00 85.50 86 VAL A CA 1
ATOM 631 C C . VAL A 1 86 ? -3.168 2.119 -4.317 1.00 85.50 86 VAL A C 1
ATOM 633 O O . VAL A 1 86 ? -2.612 3.211 -4.387 1.00 85.50 86 VAL A O 1
ATOM 636 N N . GLU A 1 87 ? -4.015 1.693 -5.257 1.00 84.81 87 GLU A N 1
ATOM 637 C CA . GLU A 1 87 ? -4.323 2.451 -6.476 1.00 84.81 87 GLU A CA 1
ATOM 638 C C . GLU A 1 87 ? -4.954 3.813 -6.172 1.00 84.81 87 GLU A C 1
ATOM 640 O O . GLU A 1 87 ? -4.551 4.832 -6.735 1.00 84.81 87 GLU A O 1
ATOM 645 N N . ARG A 1 88 ? -5.886 3.854 -5.212 1.00 89.25 88 ARG A N 1
ATOM 646 C CA . ARG A 1 88 ? -6.564 5.083 -4.781 1.00 89.25 88 ARG A CA 1
ATOM 647 C C . ARG A 1 88 ? -5.590 6.070 -4.132 1.00 89.25 88 ARG A C 1
ATOM 649 O O . ARG A 1 88 ? -5.710 7.273 -4.346 1.00 89.25 88 ARG A O 1
ATOM 656 N N . TYR A 1 89 ? -4.612 5.573 -3.372 1.00 89.69 89 TYR A N 1
ATOM 657 C CA . TYR A 1 89 ? -3.666 6.404 -2.610 1.00 89.69 89 TYR A CA 1
ATOM 658 C C . TYR A 1 89 ? -2.302 6.588 -3.286 1.00 89.69 89 TYR A C 1
ATOM 660 O O . TYR A 1 89 ? -1.412 7.242 -2.737 1.00 89.69 89 TYR A O 1
ATOM 668 N N . ARG A 1 90 ? -2.126 6.079 -4.508 1.00 85.19 90 ARG A N 1
ATOM 669 C CA . ARG A 1 90 ? -0.884 6.190 -5.280 1.00 85.19 90 ARG A CA 1
ATOM 670 C C . ARG A 1 90 ? -0.408 7.644 -5.476 1.00 85.19 90 ARG A C 1
ATOM 672 O O . ARG A 1 90 ? 0.789 7.886 -5.295 1.00 85.19 90 ARG A O 1
ATOM 679 N N . PRO A 1 91 ? -1.273 8.640 -5.773 1.00 86.44 91 PRO A N 1
ATOM 680 C CA . PRO A 1 91 ? -0.843 10.039 -5.860 1.00 86.44 91 PRO A CA 1
ATOM 681 C C . PRO A 1 91 ? -0.284 10.578 -4.536 1.00 86.44 91 PRO A C 1
ATOM 683 O O . PRO A 1 91 ? 0.743 11.257 -4.536 1.00 86.44 91 PRO A O 1
ATOM 686 N N . LEU A 1 92 ? -0.910 10.215 -3.411 1.00 87.44 92 LEU A N 1
ATOM 687 C CA . LEU A 1 92 ? -0.490 10.632 -2.073 1.00 87.44 92 LEU A CA 1
ATOM 688 C C . LEU A 1 92 ? 0.853 9.998 -1.688 1.00 87.44 92 LEU A C 1
ATOM 690 O O . LEU A 1 92 ? 1.770 10.701 -1.269 1.00 87.44 92 LEU A O 1
ATOM 694 N N . LEU A 1 93 ? 1.013 8.692 -1.927 1.00 84.69 93 LEU A N 1
ATOM 695 C CA . LEU A 1 93 ? 2.284 7.981 -1.751 1.00 84.69 93 LEU A CA 1
ATOM 696 C C . LEU A 1 93 ? 3.413 8.644 -2.547 1.00 84.69 93 LEU A C 1
ATOM 698 O O . LEU A 1 93 ? 4.499 8.876 -2.018 1.00 84.69 93 LEU A O 1
ATOM 702 N N . ARG A 1 94 ? 3.154 9.001 -3.812 1.00 83.75 94 ARG A N 1
ATOM 703 C CA . ARG A 1 94 ? 4.120 9.721 -4.653 1.00 83.75 94 ARG A CA 1
ATOM 704 C C . ARG A 1 94 ? 4.474 11.085 -4.063 1.00 83.75 94 ARG A C 1
ATOM 706 O O . ARG A 1 94 ? 5.647 11.453 -4.075 1.00 83.75 94 ARG A O 1
ATOM 713 N N . GLN A 1 95 ? 3.487 11.839 -3.586 1.00 84.56 95 GLN A N 1
ATOM 714 C CA . GLN A 1 95 ? 3.709 13.142 -2.960 1.00 84.56 95 GLN A CA 1
ATOM 715 C C . GLN A 1 95 ? 4.605 13.009 -1.722 1.00 84.56 95 GLN A C 1
ATOM 717 O O . GLN A 1 95 ? 5.590 13.735 -1.606 1.00 84.56 95 GLN A O 1
ATOM 722 N N . TRP A 1 96 ? 4.317 12.047 -0.845 1.00 85.31 96 TRP A N 1
ATOM 723 C CA . TRP A 1 96 ? 5.081 11.816 0.384 1.00 85.31 96 TRP A CA 1
ATOM 724 C C . TRP A 1 96 ? 6.498 11.309 0.100 1.00 85.31 96 TRP A C 1
ATOM 726 O O . TRP A 1 96 ? 7.448 11.775 0.717 1.00 85.31 96 TRP A O 1
ATOM 736 N N . MET A 1 97 ? 6.683 10.435 -0.895 1.00 81.62 97 MET A N 1
ATOM 737 C CA . MET A 1 97 ? 8.020 10.002 -1.325 1.00 81.62 97 MET A CA 1
ATOM 738 C C . MET A 1 97 ? 8.874 11.152 -1.878 1.00 81.62 97 MET A C 1
ATOM 740 O O . MET A 1 97 ? 10.099 11.134 -1.731 1.00 81.62 97 MET A O 1
ATOM 744 N N . LYS A 1 98 ? 8.246 12.132 -2.540 1.00 80.31 98 LYS A N 1
ATOM 745 C CA . LYS A 1 98 ? 8.934 13.285 -3.140 1.00 80.31 98 LYS A CA 1
ATOM 746 C C . LYS A 1 98 ? 9.267 14.381 -2.131 1.00 80.31 98 LYS A C 1
ATOM 748 O O . LYS A 1 98 ? 10.241 15.099 -2.353 1.00 80.31 98 LYS A O 1
ATOM 753 N N . ASN A 1 99 ? 8.480 14.524 -1.067 1.00 81.00 99 ASN A N 1
ATOM 754 C CA . ASN A 1 99 ? 8.688 15.562 -0.067 1.00 81.00 99 ASN A CA 1
ATOM 755 C C . ASN A 1 99 ? 9.920 15.238 0.793 1.00 81.00 99 ASN A C 1
ATOM 757 O O . ASN A 1 99 ? 9.869 14.382 1.671 1.00 81.00 99 ASN A O 1
ATOM 761 N N . LYS A 1 100 ? 11.052 15.893 0.512 1.00 75.75 100 LYS A N 1
ATOM 762 C CA . LYS A 1 100 ? 12.318 15.641 1.219 1.00 75.75 100 LYS A CA 1
ATOM 763 C C . LYS A 1 100 ? 12.363 16.267 2.610 1.00 75.75 100 LYS A C 1
ATOM 765 O O . LYS A 1 100 ? 13.138 15.777 3.428 1.00 75.75 100 LYS A O 1
ATOM 770 N N . ASP A 1 101 ? 11.537 17.279 2.849 1.00 78.06 101 ASP A N 1
ATOM 771 C CA . ASP A 1 101 ? 11.542 18.086 4.070 1.00 78.06 101 ASP A CA 1
ATOM 772 C C . ASP A 1 101 ? 10.645 17.479 5.164 1.00 78.06 101 ASP A C 1
ATOM 774 O O . ASP A 1 101 ? 10.781 17.805 6.339 1.00 78.06 101 ASP A O 1
ATOM 778 N N . ASP A 1 102 ? 9.774 16.533 4.794 1.00 76.06 102 ASP A N 1
ATOM 779 C CA . ASP A 1 102 ? 8.880 15.818 5.706 1.00 76.06 102 ASP A CA 1
ATOM 780 C C . ASP A 1 102 ? 9.318 14.356 5.879 1.00 76.06 102 ASP A C 1
ATOM 782 O O . ASP A 1 102 ? 8.790 13.430 5.256 1.00 76.06 102 ASP A O 1
ATOM 786 N N . GLY A 1 103 ? 10.324 14.143 6.732 1.00 72.44 103 GLY A N 1
ATOM 787 C CA . GLY A 1 103 ? 10.841 12.806 7.041 1.00 72.44 103 GLY A CA 1
ATOM 788 C C . GLY A 1 103 ? 9.785 11.861 7.631 1.00 72.44 103 GLY A C 1
ATOM 789 O O . GLY A 1 103 ? 9.805 10.666 7.327 1.00 72.44 103 GLY A O 1
ATOM 790 N N . PHE A 1 104 ? 8.837 12.399 8.405 1.00 76.19 104 PHE A N 1
ATOM 791 C CA . PHE A 1 104 ? 7.777 11.634 9.065 1.00 76.19 104 PHE A CA 1
ATOM 792 C C . PHE A 1 104 ? 6.803 11.014 8.069 1.00 76.19 104 PHE A C 1
ATOM 794 O O . PHE A 1 104 ? 6.465 9.844 8.201 1.00 76.19 104 PHE A O 1
ATOM 801 N N . ARG A 1 105 ? 6.384 11.756 7.039 1.00 79.75 105 ARG A N 1
ATOM 802 C CA . ARG A 1 105 ? 5.514 11.222 5.979 1.00 79.75 105 ARG A CA 1
ATOM 803 C C . ARG A 1 105 ? 6.294 10.462 4.911 1.00 79.75 105 ARG A C 1
ATOM 805 O O . ARG A 1 105 ? 5.787 9.513 4.311 1.00 79.75 105 ARG A O 1
ATOM 812 N N . ARG A 1 106 ? 7.552 10.828 4.677 1.00 79.88 106 ARG A N 1
ATOM 813 C CA . ARG A 1 106 ? 8.390 10.182 3.662 1.00 79.88 106 ARG A CA 1
ATOM 814 C C . ARG A 1 106 ? 8.748 8.740 4.018 1.00 79.88 106 ARG A C 1
ATOM 816 O O . ARG A 1 106 ? 8.691 7.877 3.143 1.00 79.88 106 ARG A O 1
ATOM 823 N N . MET A 1 107 ? 9.104 8.460 5.272 1.00 80.19 107 MET A N 1
ATOM 824 C CA . MET A 1 107 ? 9.518 7.119 5.700 1.00 80.19 107 MET A CA 1
ATOM 825 C C . MET A 1 107 ? 8.441 6.028 5.512 1.00 80.19 107 MET A C 1
ATOM 827 O O . MET A 1 107 ? 8.740 5.016 4.871 1.00 80.19 107 MET A O 1
ATOM 831 N N . PRO A 1 108 ? 7.178 6.209 5.943 1.00 77.25 108 PRO A N 1
ATOM 832 C CA . PRO A 1 108 ? 6.129 5.218 5.706 1.00 77.25 108 PRO A CA 1
ATOM 833 C C . PRO A 1 108 ? 5.812 5.047 4.218 1.00 77.25 108 PRO A C 1
ATOM 835 O O . PRO A 1 108 ? 5.557 3.931 3.765 1.00 77.25 108 PRO A O 1
ATOM 838 N N . ALA A 1 109 ? 5.903 6.117 3.422 1.00 81.75 109 ALA A N 1
ATOM 839 C CA . ALA A 1 109 ? 5.742 6.019 1.975 1.00 81.75 109 ALA A CA 1
ATOM 840 C C . ALA A 1 109 ? 6.854 5.168 1.326 1.00 81.75 109 ALA A C 1
ATOM 842 O O . ALA A 1 109 ? 6.578 4.401 0.404 1.00 81.75 109 ALA A O 1
ATOM 843 N N . ILE A 1 110 ? 8.088 5.233 1.844 1.00 76.25 110 ILE A N 1
ATOM 844 C CA . ILE A 1 110 ? 9.193 4.346 1.442 1.00 76.25 110 ILE A CA 1
ATOM 845 C C . ILE A 1 110 ? 8.929 2.896 1.883 1.00 76.25 110 ILE A C 1
ATOM 847 O O . ILE A 1 110 ? 9.151 1.977 1.097 1.00 76.25 110 ILE A O 1
ATOM 851 N N . HIS A 1 111 ? 8.413 2.658 3.094 1.00 76.31 111 HIS A N 1
ATOM 852 C CA . HIS A 1 111 ? 8.040 1.307 3.553 1.00 76.31 111 HIS A CA 1
ATOM 853 C C . HIS A 1 111 ? 6.928 0.659 2.714 1.00 76.31 111 HIS A C 1
ATOM 855 O O . HIS A 1 111 ? 6.815 -0.571 2.681 1.00 76.31 111 HIS A O 1
ATOM 861 N N . LEU A 1 112 ? 6.125 1.482 2.039 1.00 80.06 112 LEU A N 1
ATOM 862 C CA . LEU A 1 112 ? 5.073 1.078 1.109 1.00 80.06 112 LEU A CA 1
ATOM 863 C C . LEU A 1 112 ? 5.532 1.081 -0.354 1.00 80.06 112 LEU A C 1
ATOM 865 O O . LEU A 1 112 ? 4.714 0.886 -1.252 1.00 80.06 112 LEU A O 1
ATOM 869 N N . ALA A 1 113 ? 6.826 1.277 -0.626 1.00 74.06 113 ALA A N 1
ATOM 870 C CA . ALA A 1 113 ? 7.353 1.292 -1.987 1.00 74.06 113 ALA A CA 1
ATOM 871 C C . ALA A 1 113 ? 7.050 -0.019 -2.728 1.00 74.06 113 ALA A C 1
ATOM 873 O O . ALA A 1 113 ? 6.660 0.009 -3.892 1.00 74.06 113 ALA A O 1
ATOM 874 N N . ASN A 1 114 ? 7.164 -1.168 -2.057 1.00 71.00 114 ASN A N 1
ATOM 875 C CA . ASN A 1 114 ? 6.877 -2.466 -2.671 1.00 71.00 114 ASN A CA 1
ATOM 876 C C . ASN A 1 114 ? 5.414 -2.583 -3.122 1.00 71.00 114 ASN A C 1
ATOM 878 O O . ASN A 1 114 ? 5.148 -3.086 -4.211 1.00 71.00 114 ASN A O 1
ATOM 882 N N . GLU A 1 115 ? 4.469 -2.120 -2.304 1.00 76.06 115 GLU A N 1
ATOM 883 C CA . GLU A 1 115 ? 3.050 -2.047 -2.652 1.00 76.06 115 GLU A CA 1
ATOM 884 C C . GLU A 1 115 ? 2.807 -1.026 -3.758 1.00 76.06 115 GLU A C 1
ATOM 886 O O . GLU A 1 115 ? 2.114 -1.326 -4.723 1.00 76.06 115 GLU A O 1
ATOM 891 N N . TYR A 1 116 ? 3.418 0.154 -3.656 1.00 71.50 116 TYR A N 1
ATOM 892 C CA . TYR A 1 116 ? 3.306 1.209 -4.656 1.00 71.50 116 TYR A CA 1
ATOM 893 C C . TYR A 1 116 ? 3.746 0.728 -6.041 1.00 71.50 116 TYR A C 1
ATOM 895 O O . TYR A 1 116 ? 3.052 0.999 -7.020 1.00 71.50 116 TYR A O 1
ATOM 903 N N . PHE A 1 117 ? 4.870 0.005 -6.113 1.00 67.50 117 PHE A N 1
ATOM 904 C CA . PHE A 1 117 ? 5.442 -0.530 -7.349 1.00 67.50 117 PHE A CA 1
ATOM 905 C C . PHE A 1 117 ? 4.783 -1.828 -7.827 1.00 67.50 117 PHE A C 1
ATOM 907 O O . PHE A 1 117 ? 5.072 -2.269 -8.944 1.00 67.50 117 PHE A O 1
ATOM 914 N N . ARG A 1 118 ? 3.911 -2.446 -7.020 1.00 67.44 118 ARG A N 1
ATOM 915 C CA . ARG A 1 118 ? 3.163 -3.636 -7.429 1.00 67.44 118 ARG A CA 1
ATOM 916 C C . ARG A 1 118 ? 2.243 -3.257 -8.585 1.00 67.44 118 ARG A C 1
ATOM 918 O O . ARG A 1 118 ? 1.449 -2.330 -8.463 1.00 67.44 118 ARG A O 1
ATOM 925 N N . ASP A 1 119 ? 2.432 -3.933 -9.716 1.00 63.75 119 ASP A N 1
ATOM 926 C CA . ASP A 1 119 ? 1.671 -3.728 -10.957 1.00 63.75 119 ASP A CA 1
ATOM 927 C C . ASP A 1 119 ? 1.650 -2.266 -11.449 1.00 63.75 119 ASP A C 1
ATOM 929 O O . ASP A 1 119 ? 0.776 -1.840 -12.199 1.00 63.75 119 ASP A O 1
ATOM 933 N N . PHE A 1 120 ? 2.645 -1.480 -11.028 1.00 63.75 120 PHE A N 1
ATOM 934 C CA . PHE A 1 120 ? 2.747 -0.066 -11.344 1.00 63.75 120 PHE A CA 1
ATOM 935 C C . PHE A 1 120 ? 3.192 0.131 -12.787 1.00 63.75 120 PHE A C 1
ATOM 937 O O . PHE A 1 120 ? 4.353 -0.121 -13.112 1.00 63.75 120 PHE A O 1
ATOM 944 N N . GLU A 1 121 ? 2.285 0.627 -13.625 1.00 60.53 121 GLU A N 1
ATOM 945 C CA . GLU A 1 121 ? 2.602 1.145 -14.950 1.00 60.53 121 GLU A CA 1
ATOM 946 C C . GLU A 1 121 ? 2.600 2.675 -14.940 1.00 60.53 121 GLU A C 1
ATOM 948 O O . GLU A 1 121 ? 1.552 3.317 -14.8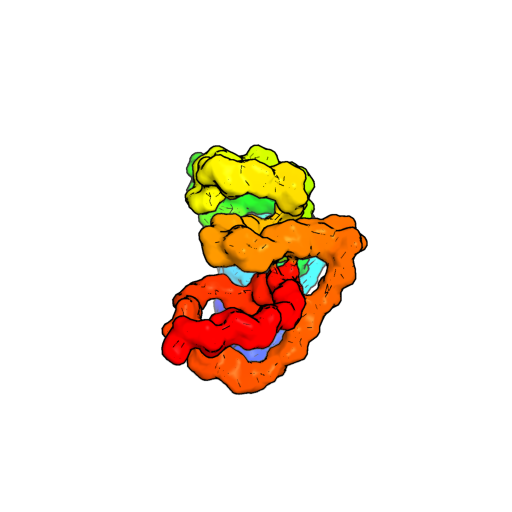97 1.00 60.53 121 GLU A O 1
ATOM 953 N N . ASP A 1 122 ? 3.781 3.278 -15.027 1.00 63.78 122 ASP A N 1
ATOM 954 C CA . ASP A 1 122 ? 3.934 4.719 -15.182 1.00 63.78 122 ASP A CA 1
ATOM 955 C C . ASP A 1 122 ? 4.643 5.040 -16.496 1.00 63.78 122 ASP A C 1
ATOM 957 O O . ASP A 1 122 ? 5.826 4.763 -16.703 1.00 63.78 122 ASP A O 1
ATOM 961 N N . LYS A 1 123 ? 3.873 5.652 -17.399 1.00 57.53 123 LYS A N 1
ATOM 962 C CA . LYS A 1 123 ? 4.320 6.070 -18.732 1.00 57.53 123 LYS A CA 1
ATOM 963 C C . LYS A 1 123 ? 5.369 7.187 -18.676 1.00 57.53 123 LYS A C 1
ATOM 965 O O . LYS A 1 123 ? 6.083 7.386 -19.656 1.00 57.53 123 LYS A O 1
ATOM 970 N N . GLU A 1 124 ? 5.487 7.894 -17.554 1.00 55.62 124 GLU A N 1
ATOM 971 C CA . GLU A 1 124 ? 6.473 8.951 -17.328 1.00 55.62 124 GLU A CA 1
ATOM 972 C C . GLU A 1 124 ? 7.698 8.482 -16.529 1.00 55.62 124 GLU A C 1
ATOM 974 O O . GLU A 1 124 ? 8.700 9.197 -16.476 1.00 55.62 124 GLU A O 1
ATOM 979 N N . LEU A 1 125 ? 7.681 7.268 -15.965 1.00 62.31 125 LEU A N 1
ATOM 980 C CA . LEU A 1 125 ? 8.756 6.724 -15.122 1.00 62.31 125 LEU A CA 1
ATOM 981 C C . LEU A 1 125 ? 10.123 6.735 -15.821 1.00 62.31 125 LEU A C 1
ATOM 983 O O . LEU A 1 125 ? 11.141 7.087 -15.223 1.00 62.31 125 LEU A O 1
ATOM 987 N N . GLY A 1 126 ? 10.140 6.434 -17.122 1.00 54.28 126 GLY A N 1
ATOM 988 C CA . GLY A 1 126 ? 11.346 6.474 -17.950 1.00 54.28 126 GLY A CA 1
ATOM 989 C C . GLY A 1 126 ? 11.959 7.867 -18.142 1.00 54.28 126 GLY A C 1
ATOM 990 O O . GLY A 1 126 ? 13.135 7.955 -18.487 1.00 54.28 126 GLY A O 1
ATOM 991 N N . ARG A 1 127 ? 11.213 8.957 -17.903 1.00 57.09 127 ARG A N 1
ATOM 992 C CA . ARG A 1 127 ? 11.735 10.332 -18.021 1.00 57.09 127 ARG A CA 1
ATOM 993 C C . ARG A 1 127 ? 12.528 10.770 -16.790 1.00 57.09 127 ARG A C 1
ATOM 995 O O . ARG A 1 127 ? 13.478 11.534 -16.934 1.00 57.09 127 ARG A O 1
ATOM 1002 N N . TYR A 1 128 ? 12.159 10.290 -15.603 1.00 54.84 128 TYR A N 1
ATOM 1003 C CA . TYR A 1 128 ? 12.686 10.809 -14.336 1.00 54.84 128 TYR A CA 1
ATOM 1004 C C . TYR A 1 128 ? 13.942 10.085 -13.822 1.00 54.84 128 TYR A C 1
ATOM 1006 O O . TYR A 1 128 ? 14.702 10.673 -13.059 1.00 54.84 128 TYR A O 1
ATOM 1014 N N . LEU A 1 129 ? 14.198 8.842 -14.247 1.00 56.78 129 LEU A N 1
ATOM 1015 C CA . LEU A 1 129 ? 15.247 7.979 -13.671 1.00 56.78 129 LEU A CA 1
ATOM 1016 C C . LEU A 1 129 ? 16.619 8.055 -14.373 1.00 56.78 129 LEU A C 1
ATOM 1018 O O . LEU A 1 129 ? 17.490 7.222 -14.145 1.00 56.78 129 LEU A O 1
ATOM 1022 N N . THR A 1 130 ? 16.848 9.055 -15.225 1.00 51.91 130 THR A N 1
ATOM 1023 C CA . THR A 1 130 ? 18.110 9.203 -15.978 1.00 51.91 130 THR A CA 1
ATOM 1024 C C . THR A 1 130 ? 19.195 9.991 -15.246 1.00 51.91 130 THR A C 1
ATOM 1026 O O . THR A 1 130 ? 20.357 9.914 -15.634 1.00 51.91 130 THR A O 1
ATOM 1029 N N . ARG A 1 131 ? 18.852 10.749 -14.196 1.00 48.19 131 ARG A N 1
ATOM 1030 C CA . ARG A 1 131 ? 19.805 11.560 -13.418 1.00 48.19 131 ARG A CA 1
ATOM 1031 C C . ARG A 1 131 ? 19.729 11.182 -11.940 1.00 48.19 131 ARG A C 1
ATOM 1033 O O . ARG A 1 131 ? 18.681 11.359 -11.328 1.00 48.19 131 ARG A O 1
ATOM 1040 N N . GLY A 1 132 ? 20.827 10.684 -11.368 1.00 52.16 132 GLY A N 1
ATOM 1041 C CA . GLY A 1 132 ? 20.927 10.349 -9.943 1.00 52.16 132 GLY A CA 1
ATOM 1042 C C . GLY A 1 132 ? 20.372 8.973 -9.563 1.00 52.16 132 GLY A C 1
ATOM 1043 O O . GLY A 1 132 ? 20.152 8.718 -8.380 1.00 52.16 132 GLY A O 1
ATOM 1044 N N . THR A 1 133 ? 20.121 8.093 -10.541 1.00 58.59 133 THR A N 1
ATOM 1045 C CA . THR A 1 133 ? 19.680 6.713 -10.281 1.00 58.59 133 THR A CA 1
ATOM 1046 C C . THR A 1 133 ? 20.864 5.777 -10.480 1.00 58.59 133 THR A C 1
ATOM 1048 O O . THR A 1 133 ? 21.239 5.453 -11.609 1.00 58.59 133 THR A O 1
ATOM 1051 N N . PHE A 1 134 ? 21.464 5.362 -9.363 1.00 54.19 134 PHE A N 1
ATOM 1052 C CA . PHE A 1 134 ? 22.629 4.482 -9.331 1.00 54.19 134 PHE A CA 1
ATOM 1053 C C . PHE A 1 134 ? 22.442 3.275 -10.275 1.00 54.19 134 PHE A C 1
ATOM 1055 O O . PHE A 1 134 ? 21.394 2.634 -10.268 1.00 54.19 134 PHE A O 1
ATOM 1062 N N . GLN A 1 135 ? 23.469 2.973 -11.081 1.00 70.75 135 GLN A N 1
ATOM 1063 C CA . GLN A 1 135 ? 23.532 1.915 -12.115 1.00 70.75 135 GLN A CA 1
ATOM 1064 C C . GLN A 1 135 ? 22.844 2.178 -13.471 1.00 70.75 135 GLN A C 1
ATOM 1066 O O . GLN A 1 135 ? 23.096 1.410 -14.400 1.00 70.75 135 GLN A O 1
ATOM 1071 N N . ILE A 1 136 ? 22.061 3.251 -13.651 1.00 67.38 136 ILE A N 1
ATOM 1072 C CA . ILE A 1 136 ? 21.353 3.545 -14.927 1.00 67.38 136 ILE A CA 1
ATOM 1073 C C . ILE A 1 136 ? 21.994 4.724 -15.700 1.00 67.38 136 ILE A C 1
ATOM 1075 O O . ILE A 1 136 ? 21.576 5.089 -16.795 1.00 67.38 136 ILE A O 1
ATOM 1079 N N . GLU A 1 137 ? 23.086 5.280 -15.178 1.00 75.50 137 GLU A N 1
ATOM 1080 C CA . GLU A 1 137 ? 23.696 6.528 -15.671 1.00 75.50 137 GLU A CA 1
ATOM 1081 C C . GLU A 1 137 ? 24.687 6.341 -16.829 1.00 75.50 137 GLU A C 1
ATOM 1083 O O . GLU A 1 137 ? 25.130 7.310 -17.444 1.00 75.50 137 GLU A O 1
ATOM 1088 N N . SER A 1 138 ? 25.081 5.104 -17.139 1.00 80.12 138 SER A N 1
ATOM 1089 C CA . SER A 1 138 ? 26.065 4.871 -18.197 1.00 80.12 138 SER A CA 1
ATOM 1090 C C . SER A 1 138 ? 25.462 5.111 -19.584 1.00 80.12 138 SER A C 1
ATOM 1092 O O . SER A 1 138 ? 24.271 4.895 -19.812 1.00 80.12 138 SER A O 1
ATOM 1094 N N . ARG A 1 139 ? 26.298 5.489 -20.562 1.00 78.31 139 ARG A N 1
ATOM 1095 C CA . ARG A 1 139 ? 25.853 5.733 -21.949 1.00 78.31 139 ARG A CA 1
ATOM 1096 C C . ARG A 1 139 ? 25.057 4.564 -22.539 1.00 78.31 139 ARG A C 1
ATOM 1098 O O . ARG A 1 139 ? 24.043 4.789 -23.190 1.00 78.31 139 ARG A O 1
ATOM 1105 N N . ALA A 1 140 ? 25.490 3.326 -22.288 1.00 78.69 140 ALA A N 1
ATOM 1106 C CA . ALA A 1 140 ? 24.801 2.129 -22.771 1.00 78.69 140 ALA A CA 1
ATOM 1107 C C . ALA A 1 140 ? 23.427 1.939 -22.105 1.00 78.69 140 ALA A C 1
ATOM 1109 O O . ALA A 1 140 ? 22.462 1.580 -22.777 1.00 78.69 140 ALA A O 1
ATOM 1110 N N . GLN A 1 141 ? 23.322 2.225 -20.803 1.00 79.25 141 GLN A N 1
ATOM 1111 C CA . GLN A 1 141 ? 22.059 2.162 -20.063 1.00 79.25 141 GLN A CA 1
ATOM 1112 C C . GLN A 1 141 ? 21.088 3.239 -20.553 1.00 79.25 141 GLN A C 1
ATOM 1114 O O . GLN A 1 141 ? 19.945 2.936 -20.897 1.00 79.25 141 GLN A O 1
ATOM 1119 N N . MET A 1 142 ? 21.564 4.478 -20.693 1.00 77.62 142 MET A N 1
ATOM 1120 C CA . MET A 1 142 ? 20.769 5.603 -21.184 1.00 77.62 142 MET A CA 1
ATOM 1121 C C . MET A 1 142 ? 20.287 5.399 -22.625 1.00 77.62 142 MET A C 1
ATOM 1123 O O . MET A 1 142 ? 19.125 5.668 -22.918 1.00 77.62 142 MET A O 1
ATOM 1127 N N . ALA A 1 143 ? 21.130 4.865 -23.514 1.00 81.19 143 ALA A N 1
ATOM 1128 C CA . ALA A 1 143 ? 20.754 4.560 -24.898 1.00 81.19 143 ALA A CA 1
ATOM 1129 C C . ALA A 1 143 ? 19.689 3.451 -25.006 1.00 81.19 143 ALA A C 1
ATOM 1131 O O . ALA A 1 143 ? 18.959 3.380 -25.997 1.00 81.19 143 ALA A O 1
ATOM 1132 N N . MET A 1 144 ? 19.576 2.593 -23.987 1.00 81.88 144 MET A N 1
ATOM 1133 C CA . MET A 1 144 ? 18.580 1.525 -23.941 1.00 81.88 144 MET A CA 1
ATOM 1134 C C . MET A 1 144 ? 17.192 2.029 -23.521 1.00 81.88 144 MET A C 1
ATOM 1136 O O . MET A 1 144 ? 16.192 1.471 -23.968 1.00 81.88 144 MET A O 1
ATOM 1140 N N . LEU A 1 145 ? 17.094 3.087 -22.710 1.00 81.06 145 LEU A N 1
ATOM 1141 C CA . LEU A 1 145 ? 15.814 3.568 -22.164 1.00 81.06 145 LEU A CA 1
ATOM 1142 C C . LEU A 1 145 ? 14.757 3.906 -23.235 1.00 81.06 145 LEU A C 1
ATOM 1144 O O . LEU A 1 145 ? 13.623 3.440 -23.087 1.00 81.06 145 LEU A O 1
ATOM 1148 N N . PRO A 1 146 ? 15.078 4.623 -24.335 1.00 78.56 146 PRO A N 1
ATOM 1149 C CA . PRO A 1 146 ? 14.098 4.921 -25.384 1.00 78.56 146 PRO A CA 1
ATOM 1150 C C . PRO A 1 146 ? 13.587 3.674 -26.115 1.00 78.56 146 PRO A C 1
ATOM 1152 O O . PRO A 1 146 ? 12.457 3.665 -26.604 1.00 78.56 146 PRO A O 1
ATOM 1155 N N . ARG A 1 147 ? 14.413 2.620 -26.185 1.00 82.88 147 ARG A N 1
ATOM 1156 C CA . ARG A 1 147 ? 14.072 1.336 -26.816 1.00 82.88 147 ARG A CA 1
ATOM 1157 C C . ARG A 1 147 ? 13.252 0.462 -25.872 1.00 82.88 147 ARG A C 1
ATOM 1159 O O . ARG A 1 147 ? 12.265 -0.133 -26.280 1.00 82.88 147 ARG A O 1
ATOM 1166 N N . LEU A 1 148 ? 13.649 0.417 -24.601 1.00 82.38 148 LEU A N 1
ATOM 1167 C CA . LEU A 1 148 ? 13.009 -0.385 -23.568 1.00 82.38 148 LEU A CA 1
ATOM 1168 C C . LEU A 1 148 ? 11.623 0.149 -23.192 1.00 82.38 148 LEU A C 1
ATOM 1170 O O . LEU A 1 148 ? 10.741 -0.653 -22.908 1.00 82.38 148 LEU A O 1
ATOM 1174 N N . LYS A 1 149 ? 11.428 1.476 -23.187 1.00 79.12 149 LYS A N 1
ATOM 1175 C CA . LYS A 1 149 ? 10.186 2.144 -22.750 1.00 79.12 149 LYS A CA 1
ATOM 1176 C C . LYS A 1 149 ? 9.673 1.562 -21.418 1.00 79.12 149 LYS A C 1
ATOM 1178 O O . LYS A 1 149 ? 8.576 0.992 -21.394 1.00 79.12 149 LYS A O 1
ATOM 1183 N N . PRO A 1 150 ? 10.482 1.637 -20.340 1.00 75.25 150 PRO A N 1
ATOM 1184 C CA . PRO A 1 150 ? 10.131 1.046 -19.056 1.00 75.25 150 PRO A CA 1
ATOM 1185 C C . PRO A 1 150 ? 8.820 1.645 -18.540 1.00 75.25 150 PRO A C 1
ATOM 1187 O O . PRO A 1 150 ? 8.647 2.863 -18.537 1.00 75.25 150 PRO A O 1
ATOM 1190 N N . ARG A 1 151 ? 7.901 0.770 -18.135 1.00 71.94 151 ARG A N 1
ATOM 1191 C CA . ARG A 1 151 ? 6.594 1.103 -17.554 1.00 71.94 151 ARG A CA 1
ATOM 1192 C C . ARG A 1 151 ? 6.558 0.745 -16.075 1.00 71.94 151 ARG A C 1
ATOM 1194 O O . ARG A 1 151 ? 5.896 1.425 -15.310 1.00 71.94 151 ARG A O 1
ATOM 1201 N N . THR A 1 152 ? 7.300 -0.286 -15.681 1.00 70.06 152 THR A N 1
ATOM 1202 C CA . THR A 1 152 ? 7.307 -0.839 -14.324 1.00 70.06 152 THR A CA 1
ATOM 1203 C C . THR A 1 152 ? 8.699 -0.766 -13.700 1.00 70.06 152 THR A C 1
ATOM 1205 O O . THR A 1 152 ? 9.706 -0.666 -14.403 1.00 70.06 152 THR A O 1
ATOM 1208 N N . TYR A 1 153 ? 8.789 -0.892 -12.373 1.00 67.88 153 TYR A N 1
ATOM 1209 C CA . TYR A 1 153 ? 10.083 -1.038 -11.690 1.00 67.88 153 TYR A CA 1
ATOM 1210 C C . TYR A 1 153 ? 10.878 -2.253 -12.203 1.00 67.88 153 TYR A C 1
ATOM 1212 O O . TYR A 1 153 ? 12.093 -2.181 -12.397 1.00 67.88 153 TYR A O 1
ATOM 1220 N N . TYR A 1 154 ? 10.186 -3.361 -12.489 1.00 70.50 154 TYR A N 1
ATOM 1221 C CA . TYR A 1 154 ? 10.811 -4.581 -13.003 1.00 70.50 154 TYR A CA 1
ATOM 1222 C C . TYR A 1 154 ? 11.531 -4.366 -14.334 1.00 70.50 154 TYR A C 1
ATOM 1224 O O . TYR A 1 154 ? 12.525 -5.040 -14.602 1.00 70.50 154 TYR A O 1
ATOM 1232 N N . ASP A 1 155 ? 11.101 -3.393 -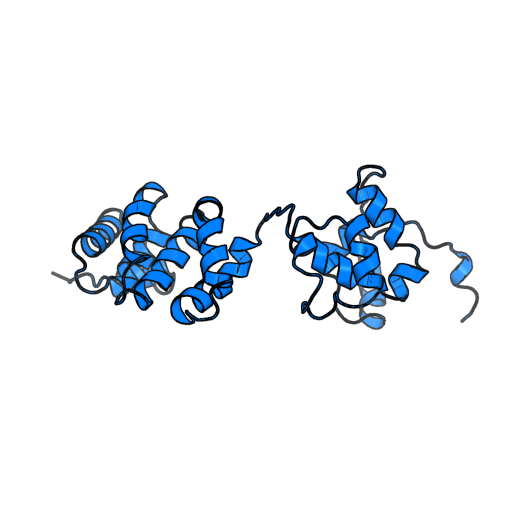15.135 1.00 77.19 155 ASP A N 1
ATOM 1233 C CA . ASP A 1 155 ? 11.784 -3.057 -16.378 1.00 77.19 155 ASP A CA 1
ATOM 1234 C C . ASP A 1 155 ? 13.197 -2.527 -16.144 1.00 77.19 155 ASP A C 1
ATOM 1236 O O . ASP A 1 155 ? 14.098 -2.862 -16.908 1.00 77.19 155 ASP A O 1
ATOM 1240 N N . PHE A 1 156 ? 13.418 -1.772 -15.066 1.00 76.00 156 PHE A N 1
ATOM 1241 C CA . PHE A 1 156 ? 14.749 -1.293 -14.686 1.00 76.00 156 PHE A CA 1
ATOM 1242 C C . PHE A 1 156 ? 15.624 -2.419 -14.147 1.00 76.00 156 PHE A C 1
ATOM 1244 O O . PHE A 1 156 ? 16.801 -2.503 -14.492 1.00 76.00 156 PHE A O 1
ATOM 1251 N N . VAL A 1 157 ? 15.048 -3.341 -13.370 1.00 78.06 157 VAL A N 1
ATOM 1252 C CA . VAL A 1 157 ? 15.767 -4.548 -12.928 1.00 78.06 157 VAL A CA 1
ATOM 1253 C C . VAL A 1 157 ? 16.251 -5.348 -14.141 1.00 78.06 157 VAL A C 1
ATOM 1255 O O . VAL A 1 157 ? 17.402 -5.787 -14.180 1.00 78.06 157 VAL A O 1
ATOM 1258 N N . ILE A 1 158 ? 15.403 -5.501 -15.162 1.00 78.56 158 ILE A N 1
ATOM 1259 C CA . ILE A 1 158 ? 15.771 -6.191 -16.403 1.00 78.56 158 ILE A CA 1
ATOM 1260 C C . ILE A 1 158 ? 16.798 -5.383 -17.204 1.00 78.56 158 ILE A C 1
ATOM 1262 O O . ILE A 1 158 ? 17.760 -5.965 -17.699 1.00 78.56 158 ILE A O 1
ATOM 1266 N N . GLN A 1 159 ? 16.651 -4.060 -17.295 1.00 82.25 159 GLN A N 1
ATOM 1267 C CA . GLN A 1 159 ? 17.607 -3.172 -17.962 1.00 82.25 159 GLN A CA 1
ATOM 1268 C C . GLN A 1 159 ? 19.024 -3.334 -17.392 1.00 82.25 159 GLN A C 1
ATOM 1270 O O . GLN A 1 159 ? 19.977 -3.586 -18.132 1.00 82.25 159 GLN A O 1
ATOM 1275 N N . VAL A 1 160 ? 19.149 -3.268 -16.064 1.00 80.12 160 VAL A N 1
ATOM 1276 C CA . VAL A 1 160 ? 20.420 -3.434 -15.350 1.00 80.12 160 VAL A CA 1
ATOM 1277 C C . VAL A 1 160 ? 20.995 -4.838 -15.553 1.00 80.12 160 VAL A C 1
ATOM 1279 O O . VAL A 1 160 ? 22.217 -4.999 -15.589 1.00 80.12 160 VAL A O 1
ATOM 1282 N N . ALA A 1 161 ? 20.147 -5.857 -15.703 1.00 80.88 161 ALA A N 1
ATOM 1283 C CA . ALA A 1 161 ? 20.578 -7.231 -15.942 1.00 80.88 161 ALA A CA 1
ATOM 1284 C C . ALA A 1 161 ? 21.029 -7.485 -17.393 1.00 80.88 161 ALA A C 1
ATOM 1286 O O . ALA A 1 161 ? 22.008 -8.202 -17.600 1.00 80.88 161 ALA A O 1
ATOM 1287 N N . ILE A 1 162 ? 20.340 -6.910 -18.386 1.00 80.25 162 ILE A N 1
ATOM 1288 C CA . ILE A 1 162 ? 20.534 -7.218 -19.812 1.00 80.25 162 ILE A CA 1
ATOM 1289 C C . ILE A 1 162 ? 21.575 -6.320 -20.493 1.00 80.25 162 ILE A C 1
ATOM 1291 O O . ILE A 1 162 ? 22.230 -6.741 -21.440 1.00 80.25 162 ILE A O 1
ATOM 1295 N N . VAL A 1 163 ? 21.785 -5.096 -20.005 1.00 81.00 163 VAL A N 1
ATOM 1296 C CA . VAL A 1 163 ? 22.815 -4.183 -20.525 1.00 81.00 163 VAL A CA 1
ATOM 1297 C C . VAL A 1 163 ? 24.134 -4.457 -19.789 1.00 81.00 163 VAL A C 1
ATOM 1299 O O . VAL A 1 163 ? 24.612 -3.664 -18.977 1.00 81.00 163 VAL A O 1
ATOM 1302 N N . ARG A 1 164 ? 24.701 -5.644 -20.034 1.00 81.31 164 ARG A N 1
ATOM 1303 C CA . ARG A 1 164 ? 25.982 -6.124 -19.486 1.00 81.31 164 ARG A CA 1
ATOM 1304 C C . ARG A 1 164 ? 26.782 -6.855 -20.572 1.00 81.31 164 ARG A C 1
ATOM 1306 O O . ARG A 1 164 ? 26.159 -7.392 -21.486 1.00 81.31 164 ARG A O 1
ATOM 1313 N N . PRO A 1 165 ? 28.126 -6.937 -20.476 1.00 75.38 165 PRO A N 1
ATOM 1314 C CA . PRO A 1 165 ? 28.958 -7.512 -21.537 1.00 75.38 165 PRO A CA 1
ATOM 1315 C C . PRO A 1 165 ? 28.518 -8.909 -21.994 1.00 75.38 165 PRO A C 1
ATOM 1317 O O . PRO A 1 165 ? 28.349 -9.114 -23.188 1.00 75.38 165 PRO A O 1
ATOM 1320 N N . GLY A 1 166 ? 28.236 -9.827 -21.061 1.00 77.75 166 GLY A N 1
ATOM 1321 C CA . GLY A 1 166 ? 27.801 -11.191 -21.392 1.00 77.75 166 GLY A CA 1
ATOM 1322 C C . GLY A 1 166 ? 26.501 -11.237 -22.210 1.00 77.75 166 GLY A C 1
ATOM 1323 O O . GLY A 1 166 ? 26.525 -11.714 -23.341 1.00 77.75 166 GLY A O 1
ATOM 1324 N N . PRO A 1 167 ? 25.373 -10.707 -21.700 1.00 74.38 167 PRO A N 1
ATOM 1325 C CA . PRO A 1 167 ? 24.118 -10.675 -22.455 1.00 74.38 167 PRO A CA 1
ATOM 1326 C C . PRO A 1 167 ? 24.169 -9.883 -23.771 1.00 74.38 167 PRO A C 1
ATOM 1328 O O . PRO A 1 167 ? 23.456 -10.229 -24.712 1.00 74.38 167 PRO A O 1
ATOM 1331 N N . ILE A 1 168 ? 25.001 -8.837 -23.860 1.00 72.12 168 ILE A N 1
ATOM 1332 C CA . ILE A 1 168 ? 25.217 -8.087 -25.107 1.00 72.12 168 ILE A CA 1
ATOM 1333 C C . ILE A 1 168 ? 25.951 -8.960 -26.133 1.00 72.12 168 ILE A C 1
ATOM 1335 O O . ILE A 1 168 ? 25.516 -9.045 -27.277 1.00 72.12 168 ILE A O 1
ATOM 1339 N N . GLN A 1 169 ? 27.029 -9.633 -25.721 1.00 72.88 169 GLN A N 1
ATOM 1340 C CA . GLN A 1 169 ? 27.799 -10.542 -26.580 1.00 72.88 169 GLN A CA 1
ATOM 1341 C C . GLN A 1 169 ? 26.985 -11.771 -27.004 1.00 72.88 169 GLN A C 1
ATOM 1343 O O . GLN A 1 169 ? 27.160 -12.264 -28.111 1.00 72.88 169 GLN A O 1
ATOM 1348 N N . GLY A 1 170 ? 26.065 -12.235 -26.155 1.00 75.50 170 GLY A N 1
ATOM 1349 C CA . GLY A 1 170 ? 25.140 -13.329 -26.457 1.00 75.50 170 GLY A CA 1
ATOM 1350 C C . GLY A 1 170 ? 23.897 -12.936 -27.269 1.00 75.50 170 GLY A C 1
ATOM 1351 O O . GLY A 1 170 ? 22.971 -13.736 -27.327 1.00 75.50 170 GLY A O 1
ATOM 1352 N N . ASP A 1 171 ? 23.829 -11.714 -27.820 1.00 78.19 171 ASP A N 1
ATOM 1353 C CA . ASP A 1 171 ? 22.679 -11.154 -28.564 1.00 78.19 171 ASP A CA 1
ATOM 1354 C C . ASP A 1 171 ? 21.319 -11.334 -27.856 1.00 78.19 171 ASP A C 1
ATOM 1356 O O . ASP A 1 171 ? 20.275 -11.529 -28.472 1.00 78.19 171 ASP A O 1
ATOM 1360 N N . MET A 1 172 ? 21.299 -11.244 -26.524 1.00 78.62 172 MET A N 1
ATOM 1361 C CA . MET A 1 172 ? 20.072 -11.440 -25.740 1.00 78.62 172 MET A CA 1
ATOM 1362 C C . MET A 1 172 ? 19.190 -10.179 -25.703 1.00 78.62 172 MET A C 1
ATOM 1364 O O . MET A 1 172 ? 17.992 -10.253 -25.421 1.00 78.62 172 MET A O 1
ATOM 1368 N N . VAL A 1 173 ? 19.770 -9.007 -25.998 1.00 83.00 173 VAL A N 1
ATOM 1369 C CA . VAL A 1 173 ? 19.114 -7.690 -25.884 1.00 83.00 173 VAL A CA 1
ATOM 1370 C C . VAL A 1 173 ? 18.028 -7.490 -26.944 1.00 83.00 173 VAL A C 1
ATOM 1372 O O . VAL A 1 173 ? 16.910 -7.085 -26.617 1.00 83.00 173 VAL A O 1
ATOM 1375 N N . ASN A 1 174 ? 18.332 -7.756 -28.219 1.00 85.62 174 ASN A N 1
ATOM 1376 C CA . ASN A 1 174 ? 17.382 -7.522 -29.311 1.00 85.62 174 ASN A CA 1
ATOM 1377 C C . ASN A 1 174 ? 16.156 -8.456 -29.250 1.00 85.62 174 ASN A C 1
ATOM 1379 O O . ASN A 1 174 ? 15.042 -7.948 -29.384 1.00 85.62 174 ASN A O 1
ATOM 1383 N N . PRO A 1 175 ? 16.302 -9.771 -28.996 1.00 84.00 175 PRO A N 1
ATOM 1384 C CA . PRO A 1 175 ? 15.165 -10.672 -28.808 1.00 84.00 175 PRO A CA 1
ATOM 1385 C C . PRO A 1 175 ? 14.256 -10.258 -27.650 1.00 84.00 175 PRO A C 1
ATOM 1387 O O . PRO A 1 175 ? 13.034 -10.264 -27.785 1.00 84.00 175 PRO A O 1
ATOM 1390 N N . TYR A 1 176 ? 14.836 -9.820 -26.527 1.00 83.81 176 TYR A N 1
ATOM 1391 C CA . TYR A 1 176 ? 14.054 -9.301 -25.407 1.00 83.81 176 TYR A CA 1
ATOM 1392 C C . TYR A 1 176 ? 13.184 -8.103 -25.827 1.00 83.81 176 TYR A C 1
ATOM 1394 O O . TYR A 1 176 ? 11.986 -8.075 -25.542 1.00 83.81 176 TYR A O 1
ATOM 1402 N N . LEU A 1 177 ? 13.763 -7.133 -26.547 1.00 84.81 177 LEU A N 1
ATOM 1403 C CA . LEU A 1 177 ? 13.024 -5.969 -27.048 1.00 84.81 177 LEU A CA 1
ATOM 1404 C C . LEU A 1 177 ? 11.916 -6.363 -28.030 1.00 84.81 177 LEU A C 1
ATOM 1406 O O . LEU A 1 177 ? 10.799 -5.870 -27.904 1.00 84.81 177 LEU A O 1
ATOM 1410 N N . ARG A 1 178 ? 12.191 -7.269 -28.977 1.00 84.62 178 ARG A N 1
ATOM 1411 C CA . ARG A 1 178 ? 11.195 -7.705 -29.970 1.00 84.62 178 ARG A CA 1
ATOM 1412 C C . ARG A 1 178 ? 10.014 -8.418 -29.319 1.00 84.62 178 ARG A C 1
ATOM 1414 O O . ARG A 1 178 ? 8.876 -8.112 -29.660 1.00 84.62 178 ARG A O 1
ATOM 1421 N N . ARG A 1 179 ? 10.253 -9.282 -28.330 1.00 84.06 179 ARG A N 1
ATOM 1422 C CA . ARG A 1 179 ? 9.179 -9.927 -27.551 1.00 84.06 179 ARG A CA 1
ATOM 1423 C C . ARG A 1 179 ? 8.364 -8.932 -26.748 1.00 84.06 179 ARG A C 1
ATOM 1425 O O . ARG A 1 179 ? 7.141 -8.999 -26.737 1.00 84.06 179 ARG A O 1
ATOM 1432 N N . ARG A 1 180 ? 9.035 -7.975 -26.108 1.00 80.62 180 ARG A N 1
ATOM 1433 C CA . ARG A 1 180 ? 8.371 -6.902 -25.363 1.00 80.62 180 ARG A CA 1
ATOM 1434 C C . ARG A 1 180 ? 7.496 -6.025 -26.264 1.00 80.62 180 ARG A C 1
ATOM 1436 O O . ARG A 1 180 ? 6.446 -5.564 -25.832 1.00 80.62 180 ARG A O 1
ATOM 1443 N N . GLU A 1 181 ? 7.917 -5.798 -27.504 1.00 82.88 181 GLU A N 1
ATOM 1444 C CA . GLU A 1 181 ? 7.136 -5.094 -28.528 1.00 82.88 181 GLU A CA 1
ATOM 1445 C C . GLU A 1 181 ? 6.062 -5.977 -29.192 1.00 82.88 181 GLU A C 1
ATOM 1447 O O . GLU A 1 181 ? 5.368 -5.504 -30.087 1.00 82.88 181 GLU A O 1
ATOM 1452 N N . GLY A 1 182 ? 5.923 -7.245 -28.787 1.00 82.25 182 GLY A N 1
ATOM 1453 C CA . GLY A 1 182 ? 4.976 -8.195 -29.377 1.00 82.25 182 GLY A CA 1
ATOM 1454 C C . GLY A 1 182 ? 5.344 -8.663 -30.789 1.00 82.25 182 GLY A C 1
ATOM 1455 O O . GLY A 1 182 ? 4.521 -9.270 -31.464 1.00 82.25 182 GLY A O 1
ATOM 1456 N N . LYS A 1 183 ? 6.570 -8.388 -31.252 1.00 83.25 183 LYS A N 1
ATOM 1457 C CA . LYS A 1 183 ? 7.078 -8.776 -32.580 1.00 83.25 183 LYS A CA 1
ATOM 1458 C C . LYS A 1 183 ? 7.562 -10.224 -32.642 1.00 83.25 183 LYS A C 1
ATOM 1460 O O . LYS A 1 183 ? 7.728 -10.763 -33.729 1.00 83.25 183 LYS A O 1
ATOM 1465 N N . GLU A 1 184 ? 7.818 -10.834 -31.490 1.00 83.56 184 GLU A N 1
ATOM 1466 C CA . GLU A 1 184 ? 8.181 -12.244 -31.353 1.00 83.56 184 GLU A CA 1
ATOM 1467 C C . GLU A 1 184 ? 7.389 -12.870 -30.195 1.00 83.56 184 GLU A C 1
ATOM 1469 O O . GLU A 1 184 ? 7.197 -12.204 -29.172 1.00 83.56 184 GLU A O 1
ATOM 1474 N N . PRO A 1 185 ? 6.948 -14.135 -30.308 1.00 75.44 185 PRO A N 1
ATOM 1475 C CA . PRO A 1 185 ? 6.304 -14.831 -29.204 1.00 75.44 185 PRO A CA 1
ATOM 1476 C C . PRO A 1 185 ? 7.290 -15.078 -28.053 1.00 75.44 185 PRO A C 1
ATOM 1478 O O . PRO A 1 185 ? 8.499 -15.251 -28.242 1.00 75.44 185 PRO A O 1
ATOM 1481 N N . VAL A 1 186 ? 6.762 -15.099 -26.830 1.00 75.44 186 VAL A N 1
ATOM 1482 C CA . VAL A 1 186 ? 7.532 -15.468 -25.639 1.00 75.44 186 VAL A CA 1
ATOM 1483 C C . VAL A 1 186 ? 7.615 -16.991 -25.570 1.00 75.44 186 VAL A C 1
ATOM 1485 O O . VAL A 1 186 ? 6.606 -17.658 -25.364 1.00 75.44 186 VAL A O 1
ATOM 1488 N N . GLU A 1 187 ? 8.821 -17.536 -25.720 1.00 63.78 187 GLU A N 1
ATOM 1489 C CA . GLU A 1 187 ? 9.090 -18.969 -25.584 1.00 63.78 187 GLU A CA 1
ATOM 1490 C C . GLU A 1 187 ? 9.825 -19.269 -24.276 1.00 63.78 187 GLU A C 1
ATOM 1492 O O . GLU A 1 187 ? 10.825 -18.630 -23.937 1.00 63.78 187 GLU A O 1
ATOM 1497 N N . TYR A 1 188 ? 9.346 -20.282 -23.554 1.00 52.59 188 TYR A N 1
ATOM 1498 C CA . TYR A 1 188 ? 9.977 -20.773 -22.335 1.00 52.59 188 TYR A CA 1
ATOM 1499 C C . TYR A 1 188 ? 10.845 -21.988 -22.663 1.00 52.59 188 TYR A C 1
ATOM 1501 O O . TYR A 1 188 ? 10.344 -22.999 -23.150 1.00 52.59 188 TYR A O 1
ATOM 1509 N N . LEU A 1 189 ? 12.143 -21.930 -22.356 1.00 52.22 189 LEU A N 1
ATOM 1510 C CA . LEU A 1 189 ? 12.971 -23.136 -22.380 1.00 52.22 189 LEU A CA 1
ATOM 1511 C C . LEU A 1 189 ? 12.494 -24.078 -21.267 1.00 52.22 189 LEU A C 1
ATOM 1513 O O . LEU A 1 189 ? 12.471 -23.696 -20.095 1.00 52.22 189 LEU A O 1
ATOM 1517 N N . HIS A 1 190 ? 12.124 -25.309 -21.625 1.00 41.84 190 HIS A N 1
ATOM 1518 C CA . HIS A 1 190 ? 11.816 -26.352 -20.651 1.00 41.84 190 HIS A CA 1
ATOM 1519 C C . HIS A 1 190 ? 13.065 -26.637 -19.804 1.00 41.84 190 HIS A C 1
ATOM 1521 O O . HIS A 1 190 ? 14.086 -27.123 -20.289 1.00 41.84 190 HIS A O 1
ATOM 1527 N N . TRP A 1 191 ? 12.980 -26.272 -18.530 1.00 43.12 191 TRP A N 1
ATOM 1528 C CA . TRP A 1 191 ? 14.044 -26.348 -17.536 1.00 43.12 191 TRP A CA 1
ATOM 1529 C C . TRP A 1 191 ? 14.333 -27.810 -17.157 1.00 43.12 191 TRP A C 1
ATOM 1531 O O . TRP A 1 191 ? 13.491 -28.454 -16.532 1.00 43.12 191 TRP A O 1
ATOM 1541 N N . ARG A 1 192 ? 15.507 -28.353 -17.519 1.00 42.09 192 ARG A N 1
ATOM 1542 C CA . ARG A 1 192 ? 15.946 -29.690 -17.070 1.00 42.09 192 ARG A CA 1
ATOM 1543 C C . ARG A 1 192 ? 16.733 -29.609 -15.747 1.00 42.09 192 ARG A C 1
ATOM 1545 O O . ARG A 1 192 ? 17.528 -28.676 -15.593 1.00 42.09 192 ARG A O 1
ATOM 1552 N N . PRO A 1 193 ? 16.585 -30.584 -14.825 1.00 42.59 193 PRO A N 1
ATOM 1553 C CA . PRO A 1 193 ? 17.271 -30.599 -13.523 1.00 42.59 193 PRO A CA 1
ATOM 1554 C C . PRO A 1 193 ? 18.805 -30.545 -13.610 1.00 42.59 193 PRO A C 1
ATOM 1556 O O . PRO A 1 193 ? 19.452 -29.938 -12.767 1.00 42.59 193 PRO A O 1
ATOM 1559 N N . GLU A 1 194 ? 19.398 -31.117 -14.656 1.00 41.38 194 GLU A N 1
ATOM 1560 C CA . GLU A 1 194 ? 20.857 -31.222 -14.833 1.00 41.38 194 GLU A CA 1
ATOM 1561 C C . GLU A 1 194 ? 21.545 -29.852 -15.011 1.00 41.38 194 GLU A C 1
ATOM 1563 O O . GLU A 1 194 ? 22.695 -29.653 -14.615 1.00 41.38 194 GLU A O 1
ATOM 1568 N N . THR A 1 195 ? 20.811 -28.854 -15.512 1.00 44.19 195 THR A N 1
ATOM 1569 C CA . THR A 1 195 ? 21.301 -27.479 -15.715 1.00 44.19 195 THR A CA 1
ATOM 1570 C C . THR A 1 195 ? 21.611 -26.743 -14.399 1.00 44.19 195 THR A C 1
ATOM 1572 O O . THR A 1 195 ? 22.385 -25.782 -14.400 1.00 44.19 195 THR A O 1
ATOM 1575 N N . LEU A 1 196 ? 21.065 -27.198 -13.258 1.00 39.78 196 LEU A N 1
ATOM 1576 C CA . LEU A 1 196 ? 21.313 -26.601 -11.935 1.00 39.78 196 LEU A CA 1
ATOM 1577 C C . LEU A 1 196 ? 22.771 -26.761 -11.475 1.00 39.78 196 LEU A C 1
ATOM 1579 O O . LEU A 1 196 ? 23.323 -25.862 -10.833 1.00 39.78 196 LEU A O 1
ATOM 1583 N N . ALA A 1 197 ? 23.404 -27.889 -11.802 1.00 34.28 197 ALA A N 1
ATOM 1584 C CA . ALA A 1 197 ? 24.761 -28.201 -11.353 1.00 34.28 197 ALA A CA 1
ATOM 1585 C C . ALA A 1 197 ? 25.831 -27.368 -12.083 1.00 34.28 197 ALA A C 1
ATOM 1587 O O . ALA A 1 197 ? 26.870 -27.045 -11.507 1.00 34.28 197 ALA A O 1
ATOM 1588 N N . LEU A 1 198 ? 25.564 -26.981 -13.336 1.00 37.59 198 LEU A N 1
ATOM 1589 C CA . LEU A 1 198 ? 26.486 -26.180 -14.145 1.00 37.59 198 LEU A CA 1
ATOM 1590 C C . LEU A 1 198 ? 26.317 -24.670 -13.890 1.00 37.59 198 LEU A C 1
ATOM 1592 O O . LEU A 1 198 ? 27.305 -23.943 -13.783 1.00 37.59 198 LEU A O 1
ATOM 1596 N N . ALA A 1 199 ? 25.073 -24.198 -13.727 1.00 38.44 199 ALA A N 1
ATOM 1597 C CA . ALA A 1 199 ? 24.769 -22.786 -13.473 1.00 38.44 199 ALA A CA 1
ATOM 1598 C C . ALA A 1 199 ? 25.268 -22.302 -12.097 1.00 38.44 199 ALA A C 1
ATOM 1600 O O . ALA A 1 199 ? 25.719 -21.164 -11.961 1.00 38.44 199 ALA A O 1
ATOM 1601 N N . SER A 1 200 ? 25.258 -23.181 -11.091 1.00 32.19 200 SER A N 1
ATOM 1602 C CA . SER A 1 200 ? 25.745 -22.880 -9.738 1.00 32.19 200 SER A CA 1
ATOM 1603 C C . SER A 1 200 ? 27.262 -22.673 -9.654 1.00 32.19 200 SER A C 1
ATOM 1605 O O . SER A 1 200 ? 27.720 -21.983 -8.746 1.00 32.19 200 SER A O 1
ATOM 1607 N N . ARG A 1 201 ? 28.047 -23.196 -10.609 1.00 34.88 201 ARG A N 1
ATOM 1608 C CA . ARG A 1 201 ? 29.517 -23.075 -10.598 1.00 34.88 201 ARG A CA 1
ATOM 1609 C C . ARG A 1 201 ? 30.066 -21.862 -11.349 1.00 34.88 201 ARG A C 1
ATOM 1611 O O . ARG A 1 201 ? 31.210 -21.497 -11.105 1.00 34.88 201 ARG A O 1
ATOM 1618 N N . ARG A 1 202 ? 29.302 -21.234 -12.256 1.00 36.03 202 ARG A N 1
ATOM 1619 C CA . ARG A 1 202 ? 29.856 -20.216 -13.175 1.00 36.03 202 ARG A CA 1
ATOM 1620 C C . ARG A 1 202 ? 29.235 -18.825 -13.140 1.00 36.03 202 ARG A C 1
ATOM 1622 O O . ARG A 1 202 ? 29.763 -17.942 -13.808 1.00 36.03 202 ARG A O 1
ATOM 1629 N N . SER A 1 203 ? 28.175 -18.550 -12.381 1.00 32.59 203 SER A N 1
ATOM 1630 C CA . SER A 1 203 ? 27.661 -17.173 -12.299 1.00 32.59 203 SER A CA 1
ATOM 1631 C C . SER A 1 203 ? 26.956 -16.887 -10.980 1.00 32.59 203 SER A C 1
ATOM 1633 O O . SER A 1 203 ? 25.908 -17.448 -10.670 1.00 32.59 203 SER A O 1
ATOM 1635 N N . GLY A 1 204 ? 27.532 -15.969 -10.205 1.00 32.19 204 GLY A N 1
ATOM 1636 C CA . GLY A 1 204 ? 26.931 -15.436 -8.991 1.00 32.19 204 GLY A CA 1
ATOM 1637 C C . GLY A 1 204 ? 25.552 -14.822 -9.254 1.00 32.19 204 GLY A C 1
ATOM 1638 O O . GLY A 1 204 ? 25.419 -13.836 -9.973 1.00 32.19 204 GLY A O 1
ATOM 1639 N N . ARG A 1 205 ? 24.533 -15.450 -8.660 1.00 38.09 205 ARG A N 1
ATOM 1640 C CA . ARG A 1 205 ? 23.279 -14.896 -8.112 1.00 38.09 205 ARG A CA 1
ATOM 1641 C C . ARG A 1 205 ? 22.883 -13.477 -8.562 1.00 38.09 205 ARG A C 1
ATOM 1643 O O . ARG A 1 205 ? 23.066 -12.545 -7.790 1.00 38.09 205 ARG A O 1
ATOM 1650 N N . ILE A 1 206 ? 22.252 -13.299 -9.729 1.00 38.53 206 ILE A N 1
ATOM 1651 C CA . ILE A 1 206 ? 21.467 -12.065 -10.011 1.00 38.53 206 ILE A CA 1
ATOM 1652 C C . ILE A 1 206 ? 20.130 -12.337 -10.726 1.00 38.53 206 ILE A C 1
ATOM 1654 O O . ILE A 1 206 ? 19.212 -11.524 -10.643 1.00 38.53 206 ILE A O 1
ATOM 1658 N N . PHE A 1 207 ? 19.933 -13.486 -11.374 1.00 36.69 207 PHE A N 1
ATOM 1659 C CA . PHE A 1 207 ? 18.664 -13.737 -12.057 1.00 36.69 207 PHE A CA 1
ATOM 1660 C C . PHE A 1 207 ? 17.621 -14.328 -11.106 1.00 36.69 207 PHE A C 1
ATOM 1662 O O . PHE A 1 207 ? 17.665 -15.508 -10.765 1.00 36.69 207 PHE A O 1
ATOM 1669 N N . SER A 1 208 ? 16.651 -13.504 -10.697 1.00 36.06 208 SER A N 1
ATOM 1670 C CA . SER A 1 208 ? 15.389 -14.024 -10.170 1.00 36.06 208 SER A CA 1
ATOM 1671 C C . SER A 1 208 ? 14.665 -14.801 -11.278 1.00 36.06 208 SER A C 1
ATOM 1673 O O . SER A 1 208 ? 14.803 -14.510 -12.472 1.00 36.06 208 SER A O 1
ATOM 1675 N N . THR A 1 209 ? 13.868 -15.791 -10.889 1.00 42.09 209 THR A N 1
ATOM 1676 C CA . THR A 1 209 ? 13.159 -16.716 -11.787 1.00 42.09 209 THR A CA 1
ATOM 1677 C C . THR A 1 209 ? 12.242 -16.038 -12.810 1.00 42.09 209 THR A C 1
ATOM 1679 O O . THR A 1 209 ? 11.887 -16.680 -13.794 1.00 42.09 209 THR A O 1
ATOM 1682 N N . LYS A 1 210 ? 11.874 -14.758 -12.640 1.00 35.56 210 LYS A N 1
ATOM 1683 C CA . LYS A 1 210 ? 11.129 -13.974 -13.644 1.00 35.56 210 LYS A CA 1
ATOM 1684 C C . LYS A 1 210 ? 12.035 -13.329 -14.700 1.00 35.56 210 LYS A C 1
ATOM 1686 O O . LYS A 1 210 ? 11.654 -13.296 -15.864 1.00 35.56 210 LYS A O 1
ATOM 1691 N N . SER A 1 211 ? 13.242 -12.890 -14.345 1.00 38.88 211 SER A N 1
ATOM 1692 C CA . SER A 1 211 ? 14.182 -12.275 -15.296 1.00 38.88 211 SER A CA 1
ATOM 1693 C C . SER A 1 211 ? 14.757 -13.299 -16.279 1.00 38.88 211 SER A C 1
ATOM 1695 O O . SER A 1 211 ? 14.936 -12.984 -17.448 1.00 38.88 211 SER A O 1
ATOM 1697 N N . CYS A 1 212 ? 14.960 -14.554 -15.864 1.00 43.09 212 CYS A N 1
ATOM 1698 C CA . CYS A 1 212 ? 15.324 -15.635 -16.793 1.00 43.09 212 CYS A CA 1
ATOM 1699 C C . CYS A 1 212 ? 14.215 -15.968 -17.811 1.00 43.09 212 CYS A C 1
ATOM 1701 O O . CYS A 1 212 ? 14.526 -16.412 -18.914 1.00 43.09 212 CYS A O 1
ATOM 1703 N N . ARG A 1 213 ? 12.933 -15.740 -17.477 1.00 40.34 213 ARG A N 1
ATOM 1704 C CA . ARG A 1 213 ? 11.779 -16.132 -18.314 1.00 40.34 213 ARG A CA 1
ATOM 1705 C C . ARG A 1 213 ? 11.664 -15.362 -19.630 1.00 40.34 213 ARG A C 1
ATOM 1707 O O . ARG A 1 213 ? 11.062 -15.879 -20.558 1.00 40.34 213 ARG A O 1
ATOM 1714 N N . LEU A 1 214 ? 12.213 -14.151 -19.714 1.00 39.72 214 LEU A N 1
ATOM 1715 C CA . LEU A 1 214 ? 12.096 -13.286 -20.899 1.00 39.72 214 LEU A CA 1
ATOM 1716 C C . LEU A 1 214 ? 13.349 -13.285 -21.792 1.00 39.72 214 LEU A C 1
ATOM 1718 O O . LEU A 1 214 ? 13.286 -12.862 -22.946 1.00 39.72 214 LEU A O 1
ATOM 1722 N N . VAL A 1 215 ? 14.486 -13.755 -21.268 1.00 45.38 215 VAL A N 1
ATOM 1723 C CA . VAL A 1 215 ? 15.814 -13.614 -21.897 1.00 45.38 215 VAL A CA 1
ATOM 1724 C C . VAL A 1 215 ? 16.247 -14.901 -22.629 1.00 45.38 215 VAL A C 1
ATOM 1726 O O . VAL A 1 215 ? 17.207 -14.899 -23.392 1.00 45.38 215 VAL A O 1
ATOM 1729 N N . ALA A 1 216 ? 15.514 -16.007 -22.477 1.00 40.22 216 ALA A N 1
ATOM 1730 C CA . ALA A 1 216 ? 15.819 -17.266 -23.153 1.00 40.22 216 ALA A CA 1
ATOM 1731 C C . ALA A 1 216 ? 15.797 -17.112 -24.687 1.00 40.22 216 ALA A C 1
ATOM 1733 O O . ALA A 1 216 ? 14.753 -16.834 -25.270 1.00 40.22 216 ALA A O 1
ATOM 1734 N N . THR A 1 217 ? 16.931 -17.283 -25.362 1.00 36.72 217 THR A N 1
ATOM 1735 C CA . THR A 1 217 ? 17.007 -17.372 -26.828 1.00 36.72 217 THR A CA 1
ATOM 1736 C C . THR A 1 217 ? 17.869 -18.549 -27.249 1.00 36.72 217 THR A C 1
ATOM 1738 O O . THR A 1 217 ? 18.928 -18.734 -26.669 1.00 36.72 217 THR A O 1
ATOM 1741 N N . ARG A 1 218 ? 17.345 -19.300 -28.238 1.00 34.38 218 ARG A N 1
ATOM 1742 C CA . ARG A 1 218 ? 17.933 -20.326 -29.129 1.00 34.38 218 ARG A CA 1
ATOM 1743 C C . ARG A 1 218 ? 18.934 -21.342 -28.545 1.00 34.38 218 ARG A C 1
ATOM 1745 O O . ARG A 1 218 ? 19.816 -21.030 -27.762 1.00 34.38 218 ARG A O 1
ATOM 1752 N N . ARG A 1 219 ? 18.831 -22.592 -29.028 1.00 34.66 219 ARG A N 1
ATOM 1753 C CA . ARG A 1 219 ? 19.882 -23.623 -28.914 1.00 34.66 219 ARG A CA 1
ATOM 1754 C C . ARG A 1 219 ? 21.246 -22.982 -29.196 1.00 34.66 219 ARG A C 1
ATOM 1756 O O . ARG A 1 219 ? 21.456 -22.486 -30.301 1.00 34.66 219 ARG A O 1
ATOM 1763 N N . LEU A 1 220 ? 22.147 -23.013 -28.214 1.00 33.41 220 LEU A N 1
ATOM 1764 C CA . LEU A 1 220 ? 23.570 -22.794 -28.461 1.00 33.41 220 LEU A CA 1
ATOM 1765 C C . LEU A 1 220 ? 24.007 -23.791 -29.553 1.00 33.41 220 LEU A C 1
ATOM 1767 O O . LEU A 1 220 ? 23.630 -24.965 -29.449 1.00 33.41 220 LEU A O 1
ATOM 1771 N N . PRO A 1 221 ? 24.734 -23.365 -30.602 1.00 27.08 221 PRO A N 1
ATOM 1772 C CA . PRO A 1 221 ? 25.307 -24.290 -31.571 1.00 27.08 221 PRO A CA 1
ATOM 1773 C C . PRO A 1 221 ? 26.177 -25.318 -30.841 1.00 27.08 221 PRO A C 1
ATOM 1775 O O . PRO A 1 221 ? 26.912 -24.967 -29.916 1.00 27.08 221 PRO A O 1
ATOM 1778 N N . SER A 1 222 ? 26.092 -26.583 -31.253 1.00 36.38 222 SER A N 1
ATOM 1779 C CA . SER A 1 222 ? 26.881 -27.705 -30.722 1.00 36.38 222 SER A CA 1
ATOM 1780 C C . SER A 1 222 ? 28.395 -27.483 -30.795 1.00 36.38 222 SER A C 1
ATOM 1782 O O . SER A 1 222 ? 29.148 -28.120 -30.063 1.00 36.38 222 SER A O 1
ATOM 1784 N N . ASP A 1 223 ? 28.835 -26.543 -31.626 1.00 28.73 223 ASP A N 1
ATOM 1785 C CA . ASP A 1 223 ? 30.217 -26.468 -32.093 1.00 28.73 223 ASP A CA 1
ATOM 1786 C C . ASP A 1 223 ? 31.098 -25.542 -31.233 1.00 28.73 223 ASP A C 1
ATOM 1788 O O . ASP A 1 223 ? 32.292 -25.406 -31.478 1.00 28.73 223 ASP A O 1
ATOM 1792 N N . CYS A 1 224 ? 30.553 -24.935 -30.171 1.00 31.02 224 CYS A N 1
ATOM 1793 C CA . CYS A 1 224 ? 31.349 -24.159 -29.208 1.00 31.02 224 CYS A CA 1
ATOM 1794 C C . CYS A 1 224 ? 32.065 -25.018 -28.143 1.00 31.02 224 CYS A C 1
ATOM 1796 O O . CYS A 1 224 ? 32.719 -24.455 -27.267 1.00 31.02 224 CYS A O 1
ATOM 1798 N N . TRP A 1 225 ? 31.947 -26.352 -28.187 1.00 33.31 225 TRP A N 1
ATOM 1799 C CA . TRP A 1 225 ? 32.532 -27.270 -27.191 1.00 33.31 225 TRP A CA 1
ATOM 1800 C C . TRP A 1 225 ? 33.782 -28.033 -27.657 1.00 33.31 225 TRP A C 1
ATOM 1802 O O . TRP A 1 225 ? 34.303 -28.847 -26.901 1.00 33.31 225 TRP A O 1
ATOM 1812 N N . SER A 1 226 ? 34.310 -27.777 -28.855 1.00 28.59 226 SER A N 1
ATOM 1813 C CA . SER A 1 226 ? 35.590 -28.346 -29.302 1.00 28.59 226 SER A CA 1
ATOM 1814 C C . SER A 1 226 ? 36.717 -27.336 -29.092 1.00 28.59 226 SER A C 1
ATOM 1816 O O . SER A 1 226 ? 37.119 -26.633 -30.017 1.00 28.59 226 SER A O 1
ATOM 1818 N N . GLY A 1 227 ? 37.185 -27.220 -27.850 1.00 37.41 227 GLY A N 1
ATOM 1819 C CA . GLY A 1 227 ? 38.270 -26.303 -27.502 1.00 37.41 227 GLY A CA 1
ATOM 1820 C C . GLY A 1 227 ? 38.476 -26.095 -26.004 1.00 37.41 227 GLY A C 1
ATOM 1821 O O . GLY A 1 227 ? 38.601 -24.951 -25.578 1.00 37.41 227 GLY A O 1
ATOM 1822 N N . CYS A 1 228 ? 38.462 -27.166 -25.208 1.00 29.56 228 CYS A N 1
ATOM 1823 C CA . CYS A 1 228 ? 39.030 -27.233 -23.857 1.00 29.56 228 CYS A CA 1
ATOM 1824 C C . CYS A 1 228 ? 39.530 -28.656 -23.617 1.00 29.56 228 CYS A C 1
ATOM 1826 O O . CYS A 1 228 ? 38.770 -29.589 -23.962 1.00 29.56 228 CYS A O 1
#

Secondary structure (DSSP, 8-state):
-----HHHHHHHHTTSS-----HHHHHHHHHHHHHT-S-HHHHHHHHHHH--GGGHHHHHTTSSSSS-HHHHHHHHHIIIIIS--HHHHHHHHHHHHH-SS-HHHHHHHHHTHHHHHTT---TTHHHHTTSS-TTS-SHHHHHHHHHH---SHHHHHHHHHHSSHHHHHTT-HHHHHHHHTTSS--------TTHHHHHHHH--S---TTHHHHH------GGGGS--